Protein AF-A0A962MH30-F1 (afdb_monomer_lite)

Sequence (245 aa):
MTPVMAADALPNLTIAYFNGPCPDGWDNTAMASAAGRTLLPTPRGGGAGGFIGDALSSQETPSHTHATASGSITSPAKEFILIDGCCNDNLGHSGTHGMTGFTETGNSGFPYIQYNACLKNAAPSTGKIPSGLLTFSLVQCAGSFSAYNAASGRFIVGLNPNGQPAATFGGANLQPSEVRTHSHDMGGSLDFPEHDIAGGSGCCAHDYAASGSHGFSGSTGVDTNASKYDAAVQAPYYTAFLCEA

Foldseek 3Di:
DPFDAPQAQAAAQWKDWADDADGHQKHCPVVPVCAQFAEAAAAVVGAFFDWAFDHADVVRFQKDWFAKWKWKWFFDKFAFDPPDDDDPVPFDFGGIDIDMDTTDIDTPPDDDDDTRIIGRHDHHHDDDDDFFDKTWGRHADDDPKHFPNLRHQHHDDDADPPGDPSDDDDDDGDDHPDQAADKDKDKDKDFADDDPDPGHTDDDGMRGGDGGITMMIIMGHHDPPPSSRRGPVSRIYGYTTMIGD

Radius of gyration: 28.77 Å; chains: 1; bounding box: 65×36×82 Å

pLDDT: mean 84.86, std 12.94, range [36.97, 97.25]

Structure (mmCIF, N/CA/C/O backbone):
data_AF-A0A962MH30-F1
#
_entry.id   AF-A0A962MH30-F1
#
loop_
_atom_site.group_PDB
_atom_site.id
_atom_site.type_symbol
_atom_site.label_atom_id
_atom_site.label_alt_id
_atom_site.label_comp_id
_atom_site.label_asym_id
_atom_site.label_entity_id
_atom_site.label_seq_id
_atom_site.pdbx_PDB_ins_code
_atom_site.Cartn_x
_atom_site.Cartn_y
_atom_site.Cartn_z
_atom_site.occupancy
_atom_site.B_iso_or_equiv
_atom_site.auth_seq_id
_atom_site.auth_comp_id
_atom_site.auth_asym_id
_atom_site.auth_atom_id
_atom_site.pdbx_PDB_model_num
ATOM 1 N N . MET A 1 1 ? -26.731 22.668 23.550 1.00 40.34 1 MET A N 1
ATOM 2 C CA . MET A 1 1 ? -27.060 21.294 23.124 1.00 40.34 1 MET A CA 1
ATOM 3 C C . MET A 1 1 ? -26.147 20.369 23.892 1.00 40.34 1 MET A C 1
ATOM 5 O O . MET A 1 1 ? -24.941 20.547 23.811 1.00 40.34 1 MET A O 1
ATOM 9 N N . THR A 1 2 ? -26.703 19.490 24.715 1.00 36.97 2 THR A N 1
ATOM 10 C CA . THR A 1 2 ? -25.927 18.480 25.438 1.00 36.97 2 THR A CA 1
ATOM 11 C C . THR A 1 2 ? -25.459 17.440 24.417 1.00 36.97 2 THR A C 1
ATOM 13 O O . THR A 1 2 ? -26.310 16.954 23.668 1.00 36.97 2 THR A O 1
ATOM 16 N N . PRO A 1 3 ? -24.155 17.139 24.329 1.00 43.47 3 PRO A N 1
ATOM 17 C CA . PRO A 1 3 ? -23.658 16.101 23.436 1.00 43.47 3 PRO A CA 1
ATOM 18 C C . PRO A 1 3 ? -24.347 14.779 23.782 1.00 43.47 3 PRO A C 1
ATOM 20 O O . PRO A 1 3 ? -24.347 14.352 24.940 1.00 43.47 3 PRO A O 1
ATOM 23 N N . VAL A 1 4 ? -25.011 14.165 22.804 1.00 45.97 4 VAL A N 1
ATOM 24 C CA . VAL A 1 4 ? -25.540 12.811 22.962 1.00 45.97 4 VAL A CA 1
ATOM 25 C C . VAL A 1 4 ? -24.330 11.900 22.830 1.00 45.97 4 VAL A C 1
ATOM 27 O O . VAL A 1 4 ? -23.854 11.684 21.720 1.00 45.97 4 VAL A O 1
ATOM 30 N N . MET A 1 5 ? -23.821 11.402 23.964 1.00 53.56 5 MET A N 1
ATOM 31 C CA . MET A 1 5 ? -22.814 10.335 23.985 1.00 53.56 5 MET A CA 1
ATOM 32 C C . MET A 1 5 ? -23.198 9.263 22.968 1.00 53.56 5 MET A C 1
ATOM 34 O O . MET A 1 5 ? -24.376 8.896 22.907 1.00 53.56 5 MET A O 1
ATOM 38 N N . ALA A 1 6 ? -22.237 8.744 22.200 1.00 56.09 6 ALA A N 1
ATOM 39 C CA . ALA A 1 6 ? -22.491 7.581 21.367 1.00 56.09 6 ALA A CA 1
ATOM 40 C C . ALA A 1 6 ? -22.924 6.424 22.283 1.00 56.09 6 ALA A C 1
ATOM 42 O O . ALA A 1 6 ? -22.113 5.759 22.929 1.00 56.09 6 ALA A O 1
ATOM 43 N N . ALA A 1 7 ? -24.237 6.223 22.399 1.00 72.88 7 ALA A N 1
ATOM 44 C CA . ALA A 1 7 ? -24.855 5.125 23.123 1.00 72.88 7 ALA A CA 1
ATOM 45 C C . ALA A 1 7 ? -24.740 3.861 22.266 1.00 72.88 7 ALA A C 1
ATOM 47 O O . ALA A 1 7 ? -25.732 3.304 21.802 1.00 72.88 7 ALA A O 1
ATOM 48 N N . ASP A 1 8 ? -23.503 3.455 21.992 1.00 89.19 8 ASP A N 1
ATOM 49 C CA . ASP A 1 8 ? -23.200 2.250 21.242 1.00 89.19 8 ASP A CA 1
ATOM 50 C C . ASP A 1 8 ? -22.681 1.152 22.188 1.00 89.19 8 ASP A C 1
ATOM 52 O O . ASP A 1 8 ? -22.145 1.422 23.274 1.00 89.19 8 ASP A O 1
ATOM 56 N N . ALA A 1 9 ? -22.911 -0.102 21.809 1.00 93.25 9 ALA A N 1
ATOM 57 C CA . ALA A 1 9 ? -22.595 -1.274 22.623 1.00 93.25 9 ALA A CA 1
ATOM 58 C C . ALA A 1 9 ? -21.144 -1.757 22.454 1.00 93.25 9 ALA A C 1
ATOM 60 O O . ALA A 1 9 ? -20.769 -2.762 23.058 1.00 93.25 9 ALA A O 1
ATOM 61 N N . LEU A 1 10 ? -20.322 -1.080 21.638 1.00 94.25 10 LEU A N 1
ATOM 62 C CA . LEU A 1 10 ? -18.961 -1.535 21.362 1.00 94.25 10 LEU A CA 1
ATOM 63 C C . LEU A 1 10 ? -18.100 -1.459 22.632 1.00 94.25 10 LEU A C 1
ATOM 65 O O . LEU A 1 10 ? -18.235 -0.496 23.396 1.00 94.25 10 LEU A O 1
ATOM 69 N N . PRO A 1 11 ? -17.222 -2.445 22.884 1.00 93.56 11 PRO A N 1
ATOM 70 C CA . PRO A 1 11 ? -16.306 -2.416 24.016 1.00 93.56 11 PRO A CA 1
ATOM 71 C C . PRO A 1 11 ? -15.367 -1.206 23.984 1.00 93.56 11 PRO A C 1
ATOM 73 O O . PRO A 1 11 ? -15.053 -0.666 22.920 1.00 93.56 11 PRO A O 1
ATOM 76 N N . ASN A 1 12 ? -14.855 -0.828 25.154 1.00 92.44 12 ASN A N 1
ATOM 77 C CA . ASN A 1 12 ? -13.739 0.112 25.243 1.00 92.44 12 ASN A CA 1
ATOM 78 C C . ASN A 1 12 ? -12.541 -0.414 24.422 1.00 92.44 12 ASN A C 1
ATOM 80 O O . ASN A 1 12 ? -12.353 -1.628 24.323 1.00 92.44 12 ASN A O 1
ATOM 84 N N . LEU A 1 13 ? -11.739 0.492 23.857 1.00 93.38 13 LEU A N 1
ATOM 85 C CA . LEU A 1 13 ? -10.588 0.212 22.987 1.00 93.38 13 LEU A CA 1
ATOM 86 C C . LEU A 1 13 ? -10.928 -0.359 21.601 1.00 93.38 13 LEU A C 1
ATOM 88 O O . LEU A 1 13 ? -10.031 -0.778 20.866 1.00 93.38 13 LEU A O 1
ATOM 92 N N . THR A 1 14 ? -12.205 -0.340 21.221 1.00 95.69 14 THR A N 1
ATOM 93 C CA . THR A 1 14 ? -12.628 -0.604 19.843 1.00 95.69 14 THR A CA 1
ATOM 94 C C . THR A 1 14 ? -12.185 0.541 18.937 1.00 95.69 14 THR A C 1
ATOM 96 O O . THR A 1 14 ? -12.380 1.702 19.277 1.00 95.69 14 THR A O 1
ATOM 99 N N . ILE A 1 15 ? -11.624 0.231 17.773 1.00 96.62 15 ILE A N 1
ATOM 100 C CA . ILE A 1 15 ? -11.297 1.198 16.726 1.00 96.62 15 ILE A CA 1
ATOM 101 C C . ILE A 1 15 ? -12.291 1.046 15.577 1.00 96.62 15 ILE A C 1
ATOM 103 O O . ILE A 1 15 ? -12.458 -0.055 15.045 1.00 96.62 15 ILE A O 1
ATOM 107 N N . ALA A 1 16 ? -12.874 2.163 15.151 1.00 94.44 16 ALA A N 1
ATOM 108 C CA . ALA A 1 16 ? -13.742 2.248 13.983 1.00 94.44 16 ALA A CA 1
ATOM 109 C C . ALA A 1 16 ? -13.409 3.476 13.123 1.00 94.44 16 ALA A C 1
ATOM 111 O O . ALA A 1 16 ? -12.747 4.416 13.569 1.00 94.44 16 ALA A O 1
ATOM 112 N N . TYR A 1 17 ? -13.874 3.447 11.874 1.00 94.06 17 TYR A N 1
ATOM 113 C CA . TYR A 1 17 ? -13.721 4.535 10.914 1.00 94.06 17 TYR A CA 1
ATOM 114 C C . TYR A 1 17 ? -14.945 5.449 10.909 1.00 94.06 17 TYR A C 1
ATOM 116 O O . TYR A 1 17 ? -16.075 4.972 10.816 1.00 94.06 17 TYR A O 1
ATOM 124 N N . PHE A 1 18 ? -14.717 6.762 10.938 1.00 94.06 18 PHE A N 1
ATOM 125 C CA . PHE A 1 18 ? -15.770 7.775 10.894 1.00 94.06 18 PHE A CA 1
ATOM 126 C C . PHE A 1 18 ? -15.540 8.780 9.764 1.00 94.06 18 PHE A C 1
ATOM 128 O O . PHE A 1 18 ? -14.414 9.206 9.497 1.00 94.06 18 PHE A O 1
ATOM 135 N N . ASN A 1 19 ? -16.629 9.175 9.099 1.00 92.56 19 ASN A N 1
ATOM 136 C CA . ASN A 1 19 ? -16.625 10.256 8.116 1.00 92.56 19 ASN A CA 1
ATOM 137 C C . ASN A 1 19 ? -16.783 11.599 8.837 1.00 92.56 19 ASN A C 1
ATOM 139 O O . ASN A 1 19 ? -17.903 12.039 9.093 1.00 92.56 19 ASN A O 1
ATOM 143 N N . GLY A 1 20 ? -15.661 12.212 9.209 1.00 90.38 20 GLY A N 1
ATOM 144 C CA . GLY A 1 20 ? -15.626 13.422 10.031 1.00 90.38 20 GLY A CA 1
ATOM 145 C C . GLY A 1 20 ? -15.045 13.173 11.427 1.00 90.38 20 GLY A C 1
ATOM 146 O O . GLY A 1 20 ? -14.385 12.154 11.635 1.00 90.38 20 GLY A O 1
ATOM 147 N N . PRO A 1 21 ? -15.206 14.120 12.368 1.00 92.94 21 PRO A N 1
ATOM 148 C CA . PRO A 1 21 ? -14.641 14.022 13.715 1.00 92.94 21 PRO A CA 1
ATOM 149 C C . PRO A 1 21 ? -15.111 12.779 14.479 1.00 92.94 21 PRO A C 1
ATOM 151 O O . PRO A 1 21 ? -16.189 12.248 14.210 1.00 92.94 21 PRO A O 1
ATOM 154 N N . CYS A 1 22 ? -14.324 12.351 15.467 1.00 94.69 22 CYS A N 1
ATOM 155 C CA . CYS A 1 22 ? -14.746 11.285 16.370 1.00 94.69 22 CYS A CA 1
ATOM 156 C C . CYS A 1 22 ? -15.983 11.725 17.173 1.00 94.69 22 CYS A C 1
ATOM 158 O O . CYS A 1 22 ? -15.989 12.847 17.688 1.00 94.69 22 CYS A O 1
ATOM 160 N N . PRO A 1 23 ? -17.028 10.884 17.265 1.00 93.88 23 PRO A N 1
ATOM 161 C CA . PRO A 1 23 ? -18.217 11.203 18.048 1.00 93.88 23 PRO A CA 1
ATOM 162 C C . PRO A 1 23 ? -17.931 11.155 19.555 1.00 93.88 23 PRO A C 1
ATOM 164 O O . PRO A 1 23 ? -16.913 10.629 19.999 1.00 93.88 23 PRO A O 1
ATOM 167 N N . ASP A 1 24 ? -18.860 11.660 20.364 1.00 91.94 24 ASP A N 1
ATOM 168 C CA . ASP A 1 24 ? -18.726 11.642 21.821 1.00 91.94 24 ASP A CA 1
ATOM 169 C C . ASP A 1 24 ? -18.549 10.216 22.367 1.00 91.94 24 ASP A C 1
ATOM 171 O O . ASP A 1 24 ? -19.310 9.306 22.035 1.00 91.94 24 ASP A O 1
ATOM 175 N N . GLY A 1 25 ? -17.554 10.028 23.236 1.00 93.00 25 GLY A N 1
ATOM 176 C CA . GLY A 1 25 ? -17.140 8.711 23.740 1.00 93.00 25 GLY A CA 1
ATOM 177 C C . GLY A 1 25 ? -16.107 7.990 22.864 1.00 93.00 25 GLY A C 1
ATOM 178 O O . GLY A 1 25 ? -15.736 6.847 23.154 1.00 93.00 25 GLY A O 1
ATOM 179 N N . TRP A 1 26 ? -15.636 8.669 21.817 1.00 95.44 26 TRP A N 1
ATOM 180 C CA . TRP A 1 26 ? -14.558 8.248 20.935 1.00 95.44 26 TRP A CA 1
ATOM 181 C C . TRP A 1 26 ? -13.526 9.373 20.803 1.00 95.44 26 TRP A C 1
ATOM 183 O O . TRP A 1 26 ? -13.870 10.553 20.808 1.00 95.44 26 TRP A O 1
ATOM 193 N N . ASP A 1 27 ? -12.252 9.024 20.646 1.00 94.88 27 ASP A N 1
ATOM 194 C CA . ASP A 1 27 ? -11.188 9.986 20.351 1.00 94.88 27 ASP A CA 1
ATOM 195 C C . ASP A 1 27 ? -10.168 9.413 19.362 1.00 94.88 27 ASP A C 1
ATOM 197 O O . ASP A 1 27 ? -10.121 8.212 19.118 1.00 94.88 27 ASP A O 1
ATOM 201 N N . ASN A 1 28 ? -9.351 10.272 18.761 1.00 93.88 28 ASN A N 1
ATOM 202 C CA . ASN A 1 28 ? -8.252 9.870 17.881 1.00 93.88 28 ASN A CA 1
ATOM 203 C C . ASN A 1 28 ? -6.872 10.178 18.479 1.00 93.88 28 ASN A C 1
ATOM 205 O O . ASN A 1 28 ? -5.861 9.988 17.804 1.00 93.88 28 ASN A O 1
ATOM 209 N N . THR A 1 29 ? -6.799 10.623 19.736 1.00 93.38 29 THR A N 1
ATOM 210 C CA . THR A 1 29 ? -5.532 11.025 20.366 1.00 93.38 29 THR A CA 1
ATOM 211 C C . THR A 1 29 ? -4.624 9.814 20.531 1.00 93.38 29 THR A C 1
ATOM 213 O O . THR A 1 29 ? -3.456 9.846 20.148 1.00 93.38 29 THR A O 1
ATOM 216 N N . ALA A 1 30 ? -5.184 8.702 21.016 1.00 89.56 30 ALA A N 1
ATOM 217 C CA . ALA A 1 30 ? -4.468 7.430 21.121 1.00 89.56 30 ALA A CA 1
ATOM 218 C C . ALA A 1 30 ? -4.139 6.804 19.749 1.00 89.56 30 ALA A C 1
ATOM 220 O O . ALA A 1 30 ? -3.311 5.900 19.665 1.00 89.56 30 ALA A O 1
ATOM 221 N N . MET A 1 31 ? -4.759 7.307 18.675 1.00 92.38 31 MET A N 1
ATOM 222 C CA . MET A 1 31 ? -4.586 6.855 17.292 1.00 92.38 31 MET A CA 1
ATOM 223 C C . MET A 1 31 ? -3.757 7.832 16.446 1.00 92.38 31 MET A C 1
ATOM 225 O O . MET A 1 31 ? -3.712 7.693 15.225 1.00 92.38 31 MET A O 1
ATOM 229 N N . ALA A 1 32 ? -3.070 8.804 17.057 1.00 92.94 32 ALA A N 1
ATOM 230 C CA . ALA A 1 32 ? -2.320 9.826 16.322 1.00 92.94 32 ALA A CA 1
ATOM 231 C C . ALA A 1 32 ? -1.263 9.236 15.365 1.00 92.94 32 ALA A C 1
ATOM 233 O O . ALA A 1 32 ? -1.060 9.754 14.271 1.00 92.94 32 ALA A O 1
ATOM 234 N N . SER A 1 33 ? -0.628 8.117 15.727 1.00 91.75 33 SER A N 1
ATOM 235 C CA . SER A 1 33 ? 0.336 7.411 14.866 1.00 91.75 33 SER A CA 1
ATOM 236 C C . SER A 1 33 ? -0.309 6.652 13.697 1.00 91.75 33 SER A C 1
ATOM 238 O O . SER A 1 33 ? 0.374 6.345 12.718 1.00 91.75 33 SER A O 1
ATOM 240 N N . ALA A 1 34 ? -1.615 6.387 13.756 1.00 93.50 34 ALA A N 1
ATOM 241 C CA . ALA A 1 34 ? -2.381 5.800 12.660 1.00 93.50 34 ALA A CA 1
ATOM 242 C C . ALA A 1 34 ? -2.911 6.849 11.666 1.00 93.50 34 ALA A C 1
ATOM 244 O O . ALA A 1 34 ? -3.335 6.484 10.571 1.00 93.50 34 ALA A O 1
ATOM 245 N N . ALA A 1 35 ? -2.890 8.143 12.010 1.00 93.31 35 ALA A N 1
ATOM 246 C CA . ALA A 1 35 ? -3.303 9.204 11.095 1.00 93.31 35 ALA A CA 1
ATOM 247 C C . ALA A 1 35 ? -2.444 9.177 9.819 1.00 93.31 35 ALA A C 1
ATOM 249 O O . ALA A 1 35 ? -1.225 9.037 9.899 1.00 93.31 35 ALA A O 1
ATOM 250 N N . GLY A 1 36 ? -3.086 9.272 8.650 1.00 91.38 36 GLY A N 1
ATOM 251 C CA . GLY A 1 36 ? -2.405 9.164 7.355 1.00 91.38 36 GLY A CA 1
ATOM 252 C C . GLY A 1 36 ? -1.969 7.743 6.982 1.00 91.38 36 GLY A C 1
ATOM 253 O O . GLY A 1 36 ? -1.180 7.582 6.054 1.00 91.38 36 GLY A O 1
ATOM 254 N N . ARG A 1 37 ? -2.442 6.716 7.704 1.00 91.06 37 ARG A N 1
ATOM 255 C CA . ARG A 1 37 ? -2.107 5.304 7.478 1.00 91.06 37 ARG A CA 1
ATOM 256 C C . ARG A 1 37 ? -3.354 4.428 7.412 1.00 91.06 37 ARG A C 1
ATOM 258 O O . ARG A 1 37 ? -4.367 4.697 8.051 1.00 91.06 37 ARG A O 1
ATOM 265 N N . THR A 1 38 ? -3.264 3.339 6.660 1.00 90.50 38 THR A N 1
ATOM 266 C CA . THR A 1 38 ? -4.314 2.314 6.594 1.00 90.50 38 THR A CA 1
ATOM 267 C C . THR A 1 38 ? -4.206 1.385 7.804 1.00 90.50 38 THR A C 1
ATOM 269 O O . THR A 1 38 ? -3.099 0.996 8.175 1.00 90.50 38 THR A O 1
ATOM 272 N N . LEU A 1 39 ? -5.323 0.988 8.425 1.00 94.06 39 LEU A N 1
ATOM 273 C CA . LEU A 1 39 ? -5.252 -0.033 9.476 1.00 94.06 39 LEU A CA 1
ATOM 274 C C . LEU A 1 39 ? -5.053 -1.399 8.825 1.00 94.06 39 LEU A C 1
ATOM 276 O O . LEU A 1 39 ? -5.801 -1.798 7.932 1.00 94.06 39 LEU A O 1
ATOM 280 N N . LEU A 1 40 ? -4.039 -2.114 9.293 1.00 94.31 40 LEU A N 1
ATOM 281 C CA . LEU A 1 40 ? -3.706 -3.457 8.854 1.00 94.31 40 LEU A CA 1
ATOM 282 C C . LEU A 1 40 ? -3.961 -4.430 10.012 1.00 94.31 40 LEU A C 1
ATOM 284 O O . LEU A 1 40 ? -3.408 -4.233 11.097 1.00 94.31 40 LEU A O 1
ATOM 288 N N . PRO A 1 41 ? -4.744 -5.502 9.808 1.00 96.06 41 PRO A N 1
ATOM 289 C CA . PRO A 1 41 ? -4.828 -6.596 10.762 1.00 96.06 41 PRO A CA 1
ATOM 290 C C . PRO A 1 41 ? -3.431 -7.115 11.085 1.00 96.06 41 PRO A C 1
ATOM 292 O O . PRO A 1 41 ? -2.684 -7.497 10.178 1.00 96.06 41 PRO A O 1
ATOM 295 N N . THR A 1 42 ? -3.083 -7.130 12.368 1.00 95.38 42 THR A N 1
ATOM 296 C CA . THR A 1 42 ? -1.752 -7.517 12.838 1.00 95.38 42 THR A CA 1
ATOM 297 C C . THR A 1 42 ? -1.277 -8.821 12.169 1.00 95.38 42 THR A C 1
ATOM 299 O O . THR A 1 42 ? -1.986 -9.837 12.227 1.00 95.38 42 THR A O 1
ATOM 302 N N . PRO A 1 43 ? -0.101 -8.821 11.506 1.00 92.56 43 PRO A N 1
ATOM 303 C CA . PRO A 1 43 ? 0.531 -10.038 11.004 1.00 92.56 43 PRO A CA 1
ATOM 304 C C . PRO A 1 43 ? 0.688 -11.094 12.100 1.00 92.56 43 PRO A C 1
ATOM 306 O O . PRO A 1 43 ? 0.875 -10.760 13.270 1.00 92.56 43 PRO A O 1
ATOM 309 N N . ARG A 1 44 ? 0.663 -12.382 11.742 1.00 87.81 44 ARG A N 1
ATOM 310 C CA . ARG A 1 44 ? 0.899 -13.448 12.730 1.00 87.81 44 ARG A CA 1
ATOM 311 C C . ARG A 1 44 ? 2.276 -13.269 13.376 1.00 87.81 44 ARG A C 1
ATOM 313 O O . ARG A 1 44 ? 3.264 -13.093 12.673 1.00 87.81 44 ARG A O 1
ATOM 320 N N . GLY A 1 45 ? 2.321 -13.309 14.707 1.00 85.12 45 GLY A N 1
ATOM 321 C CA . GLY A 1 45 ? 3.542 -13.054 15.481 1.00 85.12 45 GLY A CA 1
ATOM 322 C C . GLY A 1 45 ? 3.912 -11.572 15.636 1.00 85.12 45 GLY A C 1
ATOM 323 O O . GLY A 1 45 ? 4.902 -11.273 16.294 1.00 85.12 45 GLY A O 1
ATOM 324 N N . GLY A 1 46 ? 3.133 -10.649 15.060 1.00 87.12 46 GLY A N 1
ATOM 325 C CA . GLY A 1 46 ? 3.260 -9.209 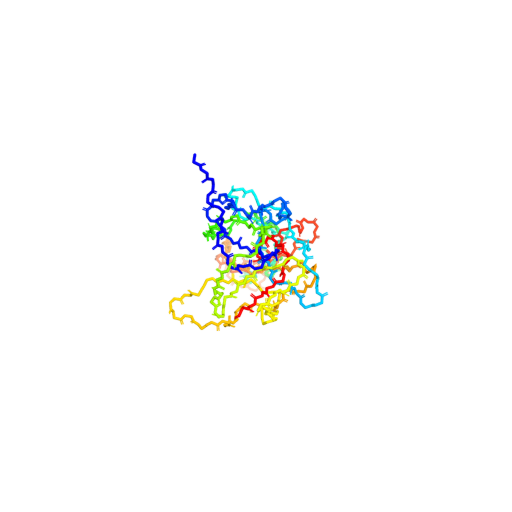15.282 1.00 87.12 46 GLY A CA 1
ATOM 326 C C . GLY A 1 46 ? 2.439 -8.718 16.478 1.00 87.12 46 GLY A C 1
ATOM 327 O O . GLY A 1 46 ? 1.558 -9.419 16.978 1.00 87.12 46 GLY A O 1
ATOM 328 N N . GLY A 1 47 ? 2.712 -7.488 16.913 1.00 90.12 47 GLY A N 1
ATOM 329 C CA . GLY A 1 47 ? 1.892 -6.749 17.877 1.00 90.12 47 GLY A CA 1
ATOM 330 C C . GLY A 1 47 ? 1.067 -5.655 17.197 1.00 90.12 47 GLY A C 1
ATOM 331 O O . GLY A 1 47 ? 1.371 -5.261 16.074 1.00 90.12 47 GLY A O 1
ATOM 332 N N . ALA A 1 48 ? 0.033 -5.164 17.879 1.00 92.25 48 ALA A N 1
ATOM 333 C CA . ALA A 1 48 ? -0.636 -3.924 17.493 1.00 92.25 48 ALA A CA 1
ATOM 334 C C . ALA A 1 48 ? 0.242 -2.707 17.834 1.00 92.25 48 ALA A C 1
ATOM 336 O O . ALA A 1 48 ? 1.107 -2.771 18.708 1.00 92.25 48 ALA A O 1
ATOM 337 N N . GLY A 1 49 ? 0.020 -1.591 17.145 1.00 91.56 49 GLY A N 1
ATOM 338 C CA . GLY A 1 49 ? 0.747 -0.342 17.370 1.00 91.56 49 GLY A CA 1
ATOM 339 C C . GLY A 1 49 ? 1.992 -0.139 16.510 1.00 91.56 49 GLY A C 1
ATOM 340 O O . GLY A 1 49 ? 2.507 0.976 16.441 1.00 91.56 49 GLY A O 1
ATOM 341 N N . GLY A 1 50 ? 2.463 -1.181 15.823 1.00 89.50 50 GLY A N 1
ATOM 342 C CA . GLY A 1 50 ? 3.545 -1.066 14.846 1.00 89.50 50 GLY A CA 1
ATOM 343 C C . GLY A 1 50 ? 3.061 -0.413 13.553 1.00 89.50 50 GLY A C 1
ATOM 344 O O . GLY A 1 50 ? 1.922 -0.635 13.139 1.00 89.50 50 GLY A O 1
ATOM 345 N N . PHE A 1 51 ? 3.920 0.354 12.890 1.00 89.75 51 PHE A N 1
ATOM 346 C CA . PHE A 1 51 ? 3.614 0.972 11.603 1.00 89.75 51 PHE A CA 1
ATOM 347 C C . PHE A 1 51 ? 4.808 0.908 10.653 1.00 89.75 51 PHE A C 1
ATOM 349 O O . PHE A 1 51 ? 5.953 0.807 11.090 1.00 89.75 51 PHE A O 1
ATOM 356 N N . ILE A 1 52 ? 4.525 0.985 9.356 1.00 85.62 52 ILE A N 1
ATOM 357 C CA . ILE A 1 52 ? 5.517 1.103 8.283 1.00 85.62 52 ILE A CA 1
ATOM 358 C C . ILE A 1 52 ? 5.075 2.219 7.339 1.00 85.62 52 ILE A C 1
ATOM 360 O O . ILE A 1 52 ? 3.879 2.414 7.114 1.00 85.62 52 ILE A O 1
ATOM 364 N N . GLY A 1 53 ? 6.056 2.938 6.797 1.00 81.62 53 GLY A N 1
ATOM 365 C CA . GLY A 1 53 ? 5.849 4.056 5.885 1.00 81.62 53 GLY A CA 1
ATOM 366 C C . GLY A 1 53 ? 5.579 5.385 6.595 1.00 81.62 53 GLY A C 1
ATOM 367 O O . GLY A 1 53 ? 5.098 5.452 7.738 1.00 81.62 53 GLY A O 1
ATOM 368 N N . ASP A 1 54 ? 5.913 6.462 5.894 1.00 84.50 54 ASP A N 1
ATOM 369 C CA . ASP A 1 54 ? 5.605 7.822 6.323 1.00 84.50 54 ASP A CA 1
ATOM 370 C C . ASP A 1 54 ? 4.098 8.083 6.154 1.00 84.50 54 ASP A C 1
ATOM 372 O O . ASP A 1 54 ? 3.435 7.466 5.326 1.00 84.50 54 ASP A O 1
ATOM 376 N N . ALA A 1 55 ? 3.530 8.938 7.002 1.00 88.81 55 ALA A N 1
ATOM 377 C CA . ALA A 1 55 ? 2.092 9.187 7.001 1.00 88.81 55 ALA A CA 1
ATOM 378 C C . ALA A 1 55 ? 1.706 10.068 5.815 1.00 88.81 55 ALA A C 1
ATOM 380 O O . ALA A 1 55 ? 2.371 11.072 5.570 1.00 88.81 55 ALA A O 1
ATOM 381 N N . LEU A 1 56 ? 0.600 9.736 5.153 1.00 88.00 56 LEU A N 1
ATOM 382 C CA . LEU A 1 56 ? 0.028 10.591 4.122 1.00 88.00 56 LEU A CA 1
ATOM 383 C C . LEU A 1 56 ? -0.660 11.798 4.755 1.00 88.00 56 LEU A C 1
ATOM 385 O O . LEU A 1 56 ? -1.394 11.682 5.743 1.00 88.00 56 LEU A O 1
ATOM 389 N N . SER A 1 57 ? -0.485 12.951 4.130 1.00 90.75 57 SER A N 1
ATOM 390 C CA . SER A 1 57 ? -1.269 14.143 4.418 1.00 90.75 57 SER A CA 1
ATOM 391 C C . SER A 1 57 ? -2.717 13.966 3.939 1.00 90.75 57 SER A C 1
ATOM 393 O O . SER A 1 57 ? -3.069 13.041 3.197 1.00 90.75 57 SER A O 1
ATOM 395 N N . SER A 1 58 ? -3.599 14.872 4.364 1.00 90.06 58 SER A N 1
ATOM 396 C CA . SER A 1 58 ? -4.977 14.904 3.863 1.00 90.06 58 SER A CA 1
ATOM 397 C C . SER A 1 58 ? -4.979 15.035 2.337 1.00 90.06 58 SER A C 1
ATOM 399 O O . SER A 1 58 ? -4.341 15.938 1.799 1.00 90.06 58 SER A O 1
ATOM 401 N N . GLN A 1 59 ? -5.681 14.125 1.661 1.00 86.50 59 GLN A N 1
ATOM 402 C CA . GLN A 1 59 ? -5.807 14.035 0.202 1.00 86.50 59 GLN A CA 1
ATOM 403 C C . GLN A 1 59 ? -4.475 13.924 -0.567 1.00 86.50 59 GLN A C 1
ATOM 405 O O . GLN A 1 59 ? -4.434 14.129 -1.781 1.00 86.50 59 GLN A O 1
ATOM 410 N N . GLU A 1 60 ? -3.379 13.568 0.108 1.00 86.69 60 GLU A N 1
ATOM 411 C CA . GLU A 1 60 ? -2.095 13.333 -0.546 1.00 86.69 60 GLU A CA 1
ATOM 412 C C . GLU A 1 60 ? -2.169 12.109 -1.455 1.00 86.69 60 GLU A C 1
ATOM 414 O O . GLU A 1 60 ? -2.499 11.009 -1.014 1.00 86.69 60 GLU A O 1
ATOM 419 N N . THR A 1 61 ? -1.873 12.277 -2.741 1.00 82.12 61 THR A N 1
ATOM 420 C CA . THR A 1 61 ? -1.838 11.136 -3.658 1.00 82.12 61 THR A CA 1
ATOM 421 C C . THR A 1 61 ? -0.550 10.346 -3.427 1.00 82.12 61 THR A C 1
ATOM 423 O O . THR A 1 61 ? 0.529 10.920 -3.593 1.00 82.12 61 THR A O 1
ATOM 426 N N . PRO A 1 62 ? -0.630 9.045 -3.091 1.00 80.25 62 PRO A N 1
ATOM 427 C CA . PRO A 1 62 ? 0.554 8.216 -2.918 1.00 80.25 62 PRO A CA 1
ATOM 428 C C . PRO A 1 62 ? 1.414 8.184 -4.194 1.00 80.25 62 PRO A C 1
ATOM 430 O O . PRO A 1 62 ? 0.895 8.045 -5.310 1.00 80.25 62 PRO A O 1
ATOM 433 N N . SER A 1 63 ? 2.731 8.337 -4.029 1.00 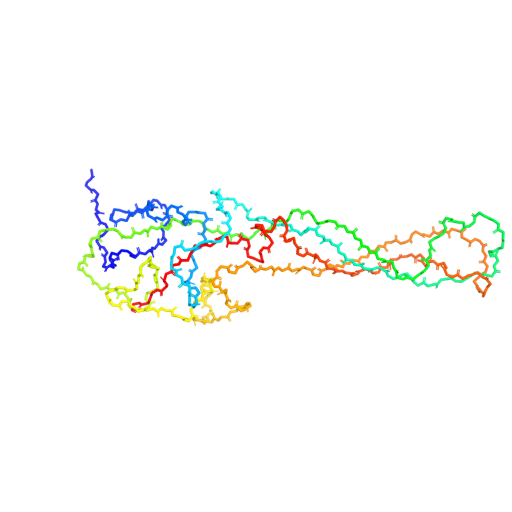79.62 63 SER A N 1
ATOM 434 C CA . SER A 1 63 ? 3.711 8.320 -5.122 1.00 79.62 63 SER A CA 1
ATOM 435 C C . SER A 1 63 ? 4.926 7.437 -4.800 1.00 79.62 63 SER A C 1
ATOM 437 O O . SER A 1 63 ? 5.213 7.169 -3.634 1.00 79.62 63 SER A O 1
ATOM 439 N N . HIS A 1 64 ? 5.563 6.871 -5.832 1.00 79.31 64 HIS A N 1
ATOM 440 C CA . HIS A 1 64 ? 6.732 5.988 -5.719 1.00 79.31 64 HIS A CA 1
ATOM 441 C C . HIS A 1 64 ? 7.618 6.158 -6.942 1.00 79.31 64 HIS A C 1
ATOM 443 O O . HIS A 1 64 ? 7.195 6.672 -7.975 1.00 79.31 64 HIS A O 1
ATOM 449 N N . THR A 1 65 ? 8.855 5.706 -6.805 1.00 81.12 65 THR A N 1
ATOM 450 C CA . THR A 1 65 ? 9.850 5.679 -7.868 1.00 81.12 65 THR A CA 1
ATOM 451 C C . THR A 1 65 ? 10.730 4.447 -7.688 1.00 81.12 65 THR A C 1
ATOM 453 O O . THR A 1 65 ? 10.821 3.905 -6.584 1.00 81.12 65 THR A O 1
ATOM 456 N N . HIS A 1 66 ? 11.380 4.026 -8.764 1.00 83.75 66 HIS A N 1
ATOM 457 C CA . HIS A 1 66 ? 12.429 3.021 -8.766 1.00 83.75 66 HIS A CA 1
ATOM 458 C C . HIS A 1 66 ? 13.799 3.682 -8.937 1.00 83.75 66 HIS A C 1
ATOM 460 O O . HIS A 1 66 ? 13.973 4.633 -9.702 1.00 83.75 66 HIS A O 1
ATOM 466 N N . ALA A 1 67 ? 14.810 3.149 -8.250 1.00 81.56 67 ALA A N 1
ATOM 467 C CA . ALA A 1 67 ? 16.164 3.695 -8.333 1.00 81.56 67 ALA A CA 1
ATOM 468 C C . ALA A 1 67 ? 16.776 3.509 -9.717 1.00 81.56 67 ALA A C 1
ATOM 470 O O . ALA A 1 67 ? 17.625 4.294 -10.127 1.00 81.56 67 ALA A O 1
ATOM 471 N N . THR A 1 68 ? 16.417 2.430 -10.405 1.00 87.06 68 THR A N 1
ATOM 472 C CA . THR A 1 68 ? 17.053 2.051 -11.660 1.00 87.06 68 THR A CA 1
ATOM 473 C C . THR A 1 68 ? 16.038 1.482 -12.634 1.00 87.06 68 THR A C 1
ATOM 475 O O . THR A 1 68 ? 15.023 0.902 -12.258 1.00 87.06 68 THR A O 1
ATOM 478 N N . ALA A 1 69 ? 16.339 1.641 -13.913 1.00 90.69 69 ALA A N 1
ATOM 479 C CA . ALA A 1 69 ? 15.697 0.950 -15.012 1.00 90.69 69 ALA A CA 1
ATOM 480 C C . ALA A 1 69 ? 16.803 0.318 -15.854 1.00 90.69 69 ALA A C 1
ATOM 482 O O . ALA A 1 69 ? 17.755 1.003 -16.229 1.00 90.69 69 ALA A O 1
ATOM 483 N N . SER A 1 70 ? 16.713 -0.978 -16.131 1.00 93.88 70 SER A N 1
ATOM 484 C CA . SER A 1 70 ? 17.727 -1.693 -16.908 1.00 93.88 70 SER A CA 1
ATOM 485 C C . SER A 1 70 ? 17.088 -2.618 -17.922 1.00 93.88 70 SER A C 1
ATOM 487 O O . SER A 1 70 ? 16.105 -3.286 -17.614 1.00 93.88 70 SER A O 1
ATOM 489 N N . GLY A 1 71 ? 17.649 -2.686 -19.120 1.00 95.12 71 GLY A N 1
ATOM 490 C CA . GLY A 1 71 ? 17.122 -3.526 -20.183 1.00 95.12 71 GLY A CA 1
ATOM 491 C C . GLY A 1 71 ? 18.130 -3.759 -21.288 1.00 95.12 71 GLY A C 1
ATOM 492 O O . GLY A 1 71 ? 19.316 -3.457 -21.154 1.00 95.12 71 GLY A O 1
ATOM 493 N N . SER A 1 72 ? 17.640 -4.293 -22.394 1.00 95.75 72 SER A N 1
ATOM 494 C CA . SER A 1 72 ? 18.447 -4.516 -23.582 1.00 95.75 72 SER A CA 1
ATOM 495 C C . SER A 1 72 ? 17.632 -4.342 -24.849 1.00 95.75 72 SER A C 1
ATOM 497 O O . SER A 1 72 ? 16.450 -4.693 -24.893 1.00 95.75 72 SER A O 1
ATOM 499 N N . ILE A 1 73 ? 18.307 -3.881 -25.893 1.00 95.50 73 ILE A N 1
ATOM 500 C CA . ILE A 1 73 ? 17.804 -3.846 -27.261 1.00 95.50 73 ILE A CA 1
ATOM 501 C C . ILE A 1 73 ? 18.728 -4.675 -28.142 1.00 95.50 73 ILE A C 1
ATOM 503 O O . ILE A 1 73 ? 19.944 -4.623 -27.981 1.00 95.50 73 ILE A O 1
ATOM 507 N N . THR A 1 74 ? 18.165 -5.464 -29.055 1.00 94.38 74 THR A N 1
ATOM 508 C CA . THR A 1 74 ? 18.962 -6.239 -30.013 1.00 94.38 74 THR A CA 1
ATOM 509 C C . THR A 1 74 ? 18.692 -5.734 -31.417 1.00 94.38 74 THR A C 1
ATOM 511 O O . THR A 1 74 ? 17.558 -5.811 -31.883 1.00 94.38 74 THR A O 1
ATOM 514 N N . SER A 1 75 ? 19.731 -5.234 -32.083 1.00 92.69 75 SER A N 1
ATOM 515 C CA . SER A 1 75 ? 19.670 -4.844 -33.490 1.00 92.69 75 SER A CA 1
ATOM 516 C C . SER A 1 75 ? 20.225 -5.969 -34.377 1.00 92.69 75 SER A C 1
ATOM 518 O O . SER A 1 75 ? 21.325 -6.468 -34.123 1.00 92.69 75 SER A O 1
ATOM 520 N N . PRO A 1 76 ? 19.496 -6.401 -35.421 1.00 91.19 76 PRO A N 1
ATOM 521 C CA . PRO A 1 76 ? 20.000 -7.368 -36.390 1.00 91.19 76 PRO A CA 1
ATOM 522 C C . PRO A 1 76 ? 21.230 -6.848 -37.141 1.00 91.19 76 PRO A C 1
ATOM 524 O O . PRO A 1 76 ? 21.357 -5.645 -37.378 1.00 91.19 76 PRO A O 1
ATOM 527 N N . ALA A 1 77 ? 22.097 -7.771 -37.557 1.00 88.56 77 ALA A N 1
ATOM 528 C CA . ALA A 1 77 ? 23.232 -7.471 -38.423 1.00 88.56 77 ALA A CA 1
ATOM 529 C C . ALA A 1 77 ? 22.792 -7.225 -39.871 1.00 88.56 77 ALA A C 1
ATOM 531 O O . ALA A 1 77 ? 21.911 -7.911 -40.398 1.00 88.56 77 ALA A O 1
ATOM 532 N N . LYS A 1 78 ? 23.440 -6.259 -40.520 1.00 85.56 78 LYS A N 1
ATOM 533 C CA . LYS A 1 78 ? 23.327 -5.956 -41.947 1.00 85.56 78 LYS A CA 1
ATOM 534 C C . LYS A 1 78 ? 24.723 -5.942 -42.569 1.00 85.56 78 LYS A C 1
ATOM 536 O O . LYS A 1 78 ? 25.651 -5.388 -41.987 1.00 85.56 78 LYS A O 1
ATOM 541 N N . GLU A 1 79 ? 24.856 -6.544 -43.748 1.00 82.75 79 GLU A N 1
ATOM 542 C CA . GLU A 1 79 ? 26.142 -6.713 -44.437 1.00 82.75 79 GLU A CA 1
ATOM 543 C C . GLU A 1 79 ? 26.178 -5.972 -45.784 1.00 82.75 79 GLU A C 1
ATOM 545 O O . GLU A 1 79 ? 25.171 -5.904 -46.503 1.00 82.75 79 GLU A O 1
ATOM 550 N N . PHE A 1 80 ? 27.351 -5.457 -46.161 1.00 77.62 80 PHE A N 1
ATOM 551 C CA . PHE A 1 80 ? 27.568 -4.690 -47.393 1.00 77.62 80 PHE A CA 1
ATOM 552 C C . PHE A 1 80 ? 28.821 -5.159 -48.168 1.00 77.62 80 PHE A C 1
ATOM 554 O O . PHE A 1 80 ? 29.847 -5.496 -47.583 1.00 77.62 80 PHE A O 1
ATOM 561 N N . ILE A 1 81 ? 28.762 -5.152 -49.509 1.00 69.06 81 ILE A N 1
ATOM 562 C CA . ILE A 1 81 ? 29.850 -5.607 -50.411 1.00 69.06 81 ILE A CA 1
ATOM 563 C C . ILE A 1 81 ? 30.921 -4.531 -50.626 1.00 69.06 81 ILE A C 1
ATOM 565 O O . ILE A 1 81 ? 32.069 -4.867 -50.896 1.00 69.06 81 ILE A O 1
ATOM 569 N N . LEU A 1 82 ? 30.552 -3.247 -50.565 1.00 67.19 82 LEU A N 1
ATOM 570 C CA . LEU A 1 82 ? 31.364 -2.140 -51.102 1.00 67.19 82 LEU A CA 1
ATOM 571 C C . LEU A 1 82 ? 31.726 -1.060 -50.076 1.00 67.19 82 LEU A C 1
ATOM 573 O O . LEU A 1 82 ? 32.157 0.023 -50.466 1.00 67.19 82 LEU A O 1
ATOM 577 N N . ILE A 1 83 ? 31.559 -1.328 -48.781 1.00 64.12 83 ILE A N 1
ATOM 578 C CA . ILE A 1 83 ? 32.101 -0.430 -47.759 1.00 64.12 83 ILE A CA 1
ATOM 579 C C . ILE A 1 83 ? 33.589 -0.760 -47.610 1.00 64.12 83 ILE A C 1
ATOM 581 O O . ILE A 1 83 ? 33.971 -1.599 -46.802 1.00 64.12 83 ILE A O 1
ATOM 585 N N . ASP A 1 84 ? 34.413 -0.123 -48.437 1.00 56.47 84 ASP A N 1
ATOM 586 C CA . ASP A 1 84 ? 35.870 -0.115 -48.314 1.00 56.47 84 ASP A CA 1
ATOM 587 C C . ASP A 1 84 ? 36.340 1.343 -48.174 1.00 56.47 84 ASP A C 1
ATOM 589 O O . ASP A 1 84 ? 35.833 2.234 -48.861 1.00 56.47 84 ASP A O 1
ATOM 593 N N . GLY A 1 85 ? 37.270 1.600 -47.251 1.00 60.12 85 GLY A N 1
ATOM 594 C CA . GLY A 1 85 ? 37.789 2.939 -46.949 1.00 60.12 85 GLY A CA 1
ATOM 595 C C . GLY A 1 85 ? 37.615 3.416 -45.500 1.00 60.12 85 GLY A C 1
ATOM 596 O O . GLY A 1 85 ? 37.009 2.764 -44.650 1.00 60.12 85 GLY A O 1
ATOM 597 N N . CYS A 1 86 ? 38.202 4.580 -45.207 1.00 57.81 86 CYS A N 1
ATOM 598 C CA . CYS A 1 86 ? 38.083 5.259 -43.916 1.00 57.81 86 CYS A CA 1
ATOM 599 C C . CYS A 1 86 ? 36.747 6.021 -43.784 1.00 57.81 86 CYS A C 1
ATOM 601 O O . CYS A 1 86 ? 36.026 6.196 -44.763 1.00 57.81 86 CYS A O 1
ATOM 603 N N . CYS A 1 87 ? 36.447 6.503 -42.569 1.00 65.06 87 CYS A N 1
ATOM 604 C CA . CYS A 1 87 ? 35.324 7.408 -42.253 1.00 65.06 87 CYS A CA 1
ATOM 605 C C . CYS A 1 87 ? 33.916 6.777 -42.146 1.00 65.06 87 CYS A C 1
ATOM 607 O O . CYS A 1 87 ? 32.922 7.494 -42.229 1.00 65.06 87 CYS A O 1
ATOM 609 N N . ASN A 1 88 ? 33.823 5.463 -41.897 1.00 67.44 88 ASN A N 1
ATOM 610 C CA . ASN A 1 88 ? 32.575 4.757 -41.541 1.00 67.44 88 ASN A CA 1
ATOM 611 C C . ASN A 1 88 ? 32.468 4.453 -40.031 1.00 67.44 88 ASN A C 1
ATOM 613 O O . ASN A 1 88 ? 31.764 3.541 -39.608 1.00 67.44 88 ASN A O 1
ATOM 617 N N . ASP A 1 89 ? 33.200 5.203 -39.216 1.00 68.75 89 ASP A N 1
ATOM 618 C CA . ASP A 1 89 ? 33.345 5.055 -37.764 1.00 68.75 89 ASP A CA 1
ATOM 619 C C . ASP A 1 89 ? 32.118 5.512 -36.958 1.00 68.75 89 ASP A C 1
ATOM 621 O O . ASP A 1 89 ? 32.046 5.267 -35.757 1.00 68.75 89 ASP A O 1
ATOM 625 N N . ASN A 1 90 ? 31.135 6.129 -37.617 1.00 71.62 90 ASN A N 1
ATOM 626 C CA . ASN A 1 90 ? 29.923 6.657 -36.983 1.00 71.62 90 ASN A CA 1
ATOM 627 C C . ASN A 1 90 ? 28.678 5.773 -37.192 1.00 71.62 90 ASN A C 1
ATOM 629 O O . ASN A 1 90 ? 27.569 6.196 -36.870 1.00 71.62 90 ASN A O 1
ATOM 633 N N . LEU A 1 91 ? 28.836 4.570 -37.757 1.00 81.88 91 LEU A N 1
ATOM 634 C CA . LEU A 1 91 ? 27.734 3.628 -37.962 1.00 81.88 91 LEU A CA 1
ATOM 635 C C . LEU A 1 91 ? 27.480 2.792 -36.701 1.00 81.88 91 LEU A C 1
ATOM 637 O O . LEU A 1 91 ? 28.408 2.396 -35.996 1.00 81.88 91 LEU A O 1
ATOM 641 N N . GLY A 1 92 ? 26.208 2.501 -36.427 1.00 85.56 92 GLY A N 1
ATOM 642 C CA . GLY A 1 92 ? 25.819 1.655 -35.300 1.00 85.56 92 GLY A CA 1
ATOM 643 C C . GLY A 1 92 ? 26.268 0.203 -35.486 1.00 85.56 92 GLY A C 1
ATOM 644 O O . GLY A 1 92 ? 26.171 -0.345 -36.584 1.00 85.56 92 GLY A O 1
ATOM 645 N N . HIS A 1 93 ? 26.710 -0.432 -34.401 1.00 89.00 93 HIS A N 1
ATOM 646 C CA . HIS A 1 93 ? 27.070 -1.850 -34.378 1.00 89.00 93 HIS A CA 1
ATOM 647 C C . HIS A 1 93 ? 25.835 -2.722 -34.115 1.00 89.00 93 HIS A C 1
ATOM 649 O O . HIS A 1 93 ? 25.011 -2.397 -33.254 1.00 89.00 93 HIS A O 1
ATOM 655 N N . SER A 1 94 ? 25.683 -3.824 -34.843 1.00 91.12 94 SER A N 1
ATOM 656 C CA . SER A 1 94 ? 24.627 -4.802 -34.573 1.00 91.12 94 SER A CA 1
ATOM 657 C C . SER A 1 94 ? 24.876 -5.575 -33.283 1.00 91.12 94 SER A C 1
ATOM 659 O O . SER A 1 94 ? 26.001 -5.648 -32.804 1.00 91.12 94 SER A O 1
ATOM 661 N N . GLY A 1 95 ? 23.835 -6.199 -32.743 1.00 92.75 95 GLY A N 1
ATOM 662 C CA . GLY A 1 95 ? 23.925 -7.035 -31.552 1.00 92.75 95 GLY A CA 1
ATOM 663 C C . GLY A 1 95 ? 23.098 -6.499 -30.393 1.00 92.75 95 GLY A C 1
ATOM 664 O O . GLY A 1 95 ? 22.234 -5.636 -30.560 1.00 92.75 95 GLY A O 1
ATOM 665 N N . THR A 1 96 ? 23.329 -7.070 -29.213 1.00 94.75 96 THR A N 1
ATOM 666 C CA . THR A 1 96 ? 22.608 -6.710 -27.992 1.00 94.75 96 THR A CA 1
ATOM 667 C C . THR A 1 96 ? 23.317 -5.583 -27.257 1.00 94.75 96 THR A C 1
ATOM 669 O O . THR A 1 96 ? 24.449 -5.733 -26.801 1.00 94.75 96 THR A O 1
ATOM 672 N N . HIS A 1 97 ? 22.606 -4.476 -27.083 1.00 92.69 97 HIS A N 1
ATOM 673 C CA . HIS A 1 97 ? 23.062 -3.303 -26.353 1.00 92.69 97 HIS A CA 1
ATOM 674 C C . HIS A 1 97 ? 22.322 -3.211 -25.026 1.00 92.69 97 HIS A C 1
ATOM 676 O O . HIS A 1 97 ? 21.090 -3.247 -24.985 1.00 92.69 97 HIS A O 1
ATOM 682 N N . GLY A 1 98 ? 23.078 -3.102 -23.936 1.00 93.81 98 GLY A N 1
ATOM 683 C CA . GLY A 1 98 ? 22.524 -2.847 -22.611 1.00 93.81 98 GLY A CA 1
ATOM 684 C C . GLY A 1 98 ? 22.035 -1.406 -22.489 1.00 93.81 98 GLY A C 1
ATOM 685 O O . GLY A 1 98 ? 22.663 -0.479 -22.993 1.00 93.81 98 GLY A O 1
ATOM 686 N N . MET A 1 99 ? 20.923 -1.220 -21.790 1.00 92.12 99 MET A N 1
ATOM 687 C CA . MET A 1 99 ? 20.347 0.082 -21.480 1.00 92.12 99 MET A CA 1
ATOM 688 C C . MET A 1 99 ? 20.237 0.226 -19.967 1.00 92.12 99 MET A C 1
ATOM 690 O O . MET A 1 99 ? 19.791 -0.698 -19.287 1.00 92.12 99 MET A O 1
ATOM 694 N N . THR A 1 100 ? 20.600 1.394 -19.445 1.00 92.50 100 THR A N 1
ATOM 695 C CA . THR A 1 100 ? 20.393 1.757 -18.040 1.00 92.50 100 THR A CA 1
ATOM 696 C C . THR A 1 100 ? 19.851 3.172 -17.942 1.00 92.50 100 THR A C 1
ATOM 698 O O . THR A 1 100 ? 20.263 4.045 -18.704 1.00 92.50 100 THR A O 1
ATOM 701 N N . GLY A 1 101 ? 18.980 3.415 -16.975 1.00 89.12 101 GLY A N 1
ATOM 702 C CA . GLY A 1 101 ? 18.421 4.726 -16.689 1.00 89.12 101 GLY A CA 1
ATOM 703 C C . GLY A 1 101 ? 17.807 4.789 -15.297 1.00 89.12 101 GLY A C 1
ATOM 704 O O . GLY A 1 101 ? 18.011 3.903 -14.465 1.00 89.12 101 GLY A O 1
ATOM 705 N N . PHE A 1 102 ? 17.036 5.845 -15.075 1.00 85.06 102 PHE A N 1
ATOM 706 C CA . PHE A 1 102 ? 16.293 6.112 -13.846 1.00 85.06 102 PHE A CA 1
ATOM 707 C C . PHE A 1 102 ? 14.809 6.230 -14.190 1.00 85.06 102 PHE A C 1
ATOM 709 O O . PHE A 1 102 ? 14.473 6.599 -15.318 1.00 85.06 102 PHE A O 1
ATOM 716 N N . THR A 1 103 ? 13.926 5.933 -13.240 1.00 83.75 103 THR A N 1
ATOM 717 C CA . THR A 1 103 ? 12.494 6.197 -13.413 1.00 83.75 103 THR A CA 1
ATOM 718 C C . THR A 1 103 ? 12.114 7.528 -12.786 1.00 83.75 103 THR A C 1
ATOM 720 O O . THR A 1 103 ? 12.693 7.947 -11.783 1.00 83.75 103 THR A O 1
ATOM 723 N N . GLU A 1 104 ? 11.098 8.171 -13.345 1.00 82.94 104 GLU A N 1
ATOM 724 C CA . GLU A 1 104 ? 10.457 9.312 -12.703 1.00 82.94 104 GLU A CA 1
ATOM 725 C C . GLU A 1 104 ? 9.458 8.848 -11.636 1.00 82.94 104 GLU A C 1
ATOM 727 O O . GLU A 1 104 ? 8.982 7.711 -11.649 1.00 82.94 104 GLU A O 1
ATOM 732 N N . THR A 1 105 ? 9.125 9.746 -10.710 1.00 82.62 105 THR A N 1
ATOM 733 C CA . THR A 1 105 ? 8.096 9.488 -9.702 1.00 82.62 105 THR A CA 1
ATOM 734 C C . THR A 1 105 ? 6.731 9.310 -10.363 1.00 82.62 105 THR A C 1
ATOM 736 O O . THR A 1 105 ? 6.218 10.221 -11.013 1.00 82.62 105 THR A O 1
ATOM 739 N N . GLY A 1 106 ? 6.111 8.154 -10.138 1.00 79.81 106 GLY A N 1
ATOM 740 C CA . GLY A 1 106 ? 4.751 7.844 -10.556 1.00 79.81 106 GLY A CA 1
ATOM 741 C C . GLY A 1 106 ? 3.755 7.972 -9.405 1.00 79.81 106 GLY A C 1
ATOM 742 O O . GLY A 1 106 ? 4.073 7.697 -8.246 1.00 79.81 106 GLY A O 1
ATOM 743 N N . ASN A 1 107 ? 2.520 8.354 -9.730 1.00 78.31 107 ASN A N 1
ATOM 744 C CA . ASN A 1 107 ? 1.380 8.213 -8.830 1.00 78.31 107 ASN A CA 1
ATOM 745 C C . ASN A 1 107 ? 0.441 7.128 -9.361 1.00 78.31 107 ASN A C 1
ATOM 747 O O . ASN A 1 107 ? 0.331 6.921 -10.568 1.00 78.31 107 ASN A O 1
ATOM 751 N N . SER A 1 108 ? -0.220 6.417 -8.453 1.00 70.38 108 SER A N 1
ATOM 752 C CA . SER A 1 108 ? -1.122 5.330 -8.841 1.00 70.38 108 SER A CA 1
ATOM 753 C C . SER A 1 108 ? -2.476 5.824 -9.358 1.00 70.38 108 SER A C 1
ATOM 755 O O . SER A 1 108 ? -3.215 5.063 -9.979 1.00 70.38 108 SER A O 1
ATOM 757 N N . GLY A 1 109 ? -2.829 7.084 -9.075 1.00 71.00 109 GLY A N 1
ATOM 758 C CA . GLY A 1 109 ? -4.122 7.670 -9.422 1.00 71.00 109 GLY A CA 1
ATOM 759 C C . GLY A 1 109 ? -5.328 6.942 -8.816 1.00 71.00 109 GLY A C 1
ATOM 760 O O . GLY A 1 109 ? -6.459 7.215 -9.218 1.00 71.00 109 GLY A O 1
ATOM 761 N N . PHE A 1 110 ? -5.121 6.006 -7.877 1.00 74.19 110 PHE A N 1
ATOM 762 C CA . PHE A 1 110 ? -6.222 5.238 -7.312 1.00 74.19 110 PHE A CA 1
ATOM 763 C C . PHE A 1 110 ? -7.114 6.146 -6.461 1.00 74.19 110 PHE A C 1
ATOM 765 O O . PHE A 1 110 ? -6.619 6.802 -5.541 1.00 74.19 110 PHE A O 1
ATOM 772 N N . PRO A 1 111 ? -8.433 6.176 -6.720 1.00 79.56 111 PRO A N 1
ATOM 773 C CA . PRO A 1 111 ? -9.348 6.916 -5.874 1.00 79.56 111 PRO A CA 1
ATOM 774 C C . PRO A 1 111 ? -9.404 6.254 -4.496 1.00 79.56 111 PRO A C 1
ATOM 776 O O . PRO A 1 111 ? -9.579 5.041 -4.380 1.00 79.56 111 PRO A O 1
ATOM 779 N N . TYR A 1 112 ? -9.294 7.059 -3.444 1.00 81.81 112 TYR A N 1
ATOM 780 C CA . TYR A 1 112 ? -9.443 6.601 -2.070 1.00 81.81 112 TYR A CA 1
ATOM 781 C C . TYR A 1 112 ? -10.288 7.589 -1.264 1.00 81.81 112 TYR A C 1
ATOM 783 O O . TYR A 1 112 ? -10.407 8.766 -1.604 1.00 81.81 112 TYR A O 1
ATOM 791 N N . ILE A 1 113 ? -10.900 7.089 -0.192 1.00 85.94 113 ILE A N 1
ATOM 792 C CA . ILE A 1 113 ? -11.667 7.892 0.763 1.00 85.94 113 ILE A CA 1
ATOM 793 C C . ILE A 1 113 ? -10.893 7.915 2.078 1.00 85.94 113 ILE A C 1
ATOM 795 O O . ILE A 1 113 ? -10.383 6.884 2.517 1.00 85.94 113 ILE A O 1
ATOM 799 N N . GLN A 1 114 ? -10.810 9.086 2.709 1.00 89.31 114 GLN A N 1
ATOM 800 C CA . GLN A 1 114 ? -10.190 9.243 4.020 1.00 89.31 114 GLN A CA 1
ATOM 801 C C . GLN A 1 114 ? -11.255 9.245 5.109 1.00 89.31 114 GLN A C 1
ATOM 803 O O . GLN A 1 114 ? -12.193 10.039 5.081 1.00 89.31 114 GLN A O 1
ATOM 808 N N . TYR A 1 115 ? -11.071 8.368 6.089 1.00 92.69 115 TYR A N 1
ATOM 809 C CA . TYR A 1 115 ? -11.862 8.328 7.309 1.00 92.69 115 TYR A CA 1
ATOM 810 C C . TYR A 1 115 ? -10.956 8.565 8.512 1.00 92.69 115 TYR A C 1
ATOM 812 O O . TYR A 1 115 ? -9.775 8.216 8.490 1.00 92.69 115 TYR A O 1
ATOM 820 N N . ASN A 1 116 ? -11.520 9.107 9.588 1.00 94.00 116 ASN A N 1
ATOM 821 C CA . ASN A 1 116 ? -10.822 9.182 10.862 1.00 94.00 116 ASN A CA 1
ATOM 822 C C . ASN A 1 116 ? -10.914 7.835 11.575 1.00 94.00 116 ASN A C 1
ATOM 824 O O . ASN A 1 116 ? -12.011 7.320 11.792 1.00 94.00 116 ASN A O 1
ATOM 828 N N . ALA A 1 117 ? -9.765 7.277 11.953 1.00 95.50 117 ALA A N 1
ATOM 829 C CA . ALA A 1 117 ? -9.708 6.156 12.879 1.00 95.50 117 ALA A CA 1
ATOM 830 C C . ALA A 1 117 ? -9.902 6.687 14.304 1.00 95.50 117 ALA A C 1
ATOM 832 O O . ALA A 1 117 ? -9.074 7.446 14.809 1.00 95.50 117 ALA A O 1
ATOM 833 N N . CYS A 1 118 ? -10.998 6.289 14.938 1.00 96.31 118 CYS A N 1
ATOM 834 C CA . CYS A 1 118 ? -11.338 6.695 16.293 1.00 96.31 118 CYS A CA 1
ATOM 835 C C . CYS A 1 118 ? -11.323 5.478 17.210 1.00 96.31 118 CYS A C 1
ATOM 837 O O . CYS A 1 118 ? -11.862 4.428 16.861 1.00 96.31 118 CYS A O 1
ATOM 839 N N . LEU A 1 119 ? -10.727 5.642 18.384 1.00 96.25 119 LEU A N 1
ATOM 840 C CA . LEU A 1 119 ? -10.712 4.686 19.474 1.00 96.25 119 LEU A CA 1
ATOM 841 C C . LEU A 1 119 ? -11.842 5.016 20.448 1.00 96.25 119 LEU A C 1
ATOM 843 O O . LEU A 1 119 ? -11.974 6.150 20.909 1.00 96.25 119 LEU A O 1
ATOM 847 N N . LYS A 1 120 ? -12.643 4.016 20.794 1.00 94.94 120 LYS A N 1
ATOM 848 C CA . LYS A 1 120 ? -13.645 4.136 21.842 1.00 94.94 120 LYS A CA 1
ATOM 849 C C . LYS A 1 120 ? -12.962 4.243 23.198 1.00 94.94 120 LYS A C 1
ATOM 851 O O . LYS A 1 120 ? -12.157 3.377 23.532 1.00 94.94 120 LYS A O 1
ATOM 856 N N . ASN A 1 121 ? -13.323 5.264 23.971 1.00 93.62 121 ASN A N 1
ATOM 857 C CA . ASN A 1 121 ? -12.820 5.495 25.328 1.00 93.62 121 ASN A CA 1
ATOM 858 C C . ASN A 1 121 ? -13.935 5.450 26.394 1.00 93.62 121 ASN A C 1
ATOM 860 O O . ASN A 1 121 ? -13.657 5.241 27.577 1.00 93.62 121 ASN A O 1
ATOM 864 N N . ALA A 1 122 ? -15.199 5.601 25.985 1.00 92.56 122 ALA A N 1
ATOM 865 C CA . ALA A 1 122 ? -16.350 5.503 26.871 1.00 92.56 122 ALA A CA 1
ATOM 866 C C . ALA A 1 122 ? -16.727 4.046 27.175 1.00 92.56 122 ALA A C 1
ATOM 868 O O . ALA A 1 122 ? -16.492 3.126 26.386 1.00 92.56 122 ALA A O 1
ATOM 869 N N . ALA A 1 123 ? -17.373 3.841 28.325 1.00 91.00 123 ALA A N 1
ATOM 870 C CA . ALA A 1 123 ? -17.949 2.549 28.677 1.00 91.00 123 ALA A CA 1
ATOM 871 C C . ALA A 1 123 ? -19.020 2.120 27.648 1.00 91.00 123 ALA A C 1
ATOM 873 O O . ALA A 1 123 ? -19.757 2.972 27.142 1.00 91.00 123 ALA A O 1
ATOM 874 N N . PRO A 1 124 ? -19.138 0.813 27.342 1.00 91.25 124 PRO A N 1
ATOM 875 C CA . PRO A 1 124 ? -20.192 0.315 26.467 1.00 91.25 124 PRO A CA 1
ATOM 876 C C . PRO A 1 124 ? -21.569 0.603 27.068 1.00 91.25 124 PRO A C 1
ATOM 878 O O . PRO A 1 124 ? -21.794 0.422 28.267 1.00 91.25 124 PRO A O 1
ATOM 881 N N . SER A 1 125 ? -22.506 1.023 26.223 1.00 90.56 125 SER A N 1
ATOM 882 C CA . SER A 1 125 ? -23.915 1.117 26.605 1.00 90.56 125 SER A CA 1
ATOM 883 C C . SER A 1 125 ? -24.604 -0.250 26.509 1.00 90.56 125 SER A C 1
ATOM 885 O O . SER A 1 125 ? -24.077 -1.198 25.923 1.00 90.56 125 SER A O 1
ATOM 887 N N . THR A 1 126 ? -25.800 -0.373 27.090 1.00 87.12 126 THR A N 1
ATOM 888 C CA . THR A 1 126 ? -26.609 -1.589 26.928 1.00 87.12 126 THR A CA 1
ATOM 889 C C . THR A 1 126 ? -27.121 -1.677 25.492 1.00 87.12 126 THR A C 1
ATOM 891 O O . THR A 1 126 ? -27.857 -0.804 25.041 1.00 87.12 126 THR A O 1
ATOM 894 N N . GLY A 1 127 ? -26.778 -2.750 24.786 1.00 86.25 127 GLY A N 1
ATOM 895 C CA . GLY A 1 127 ? -27.236 -2.984 23.422 1.00 86.25 127 GLY A CA 1
ATOM 896 C C . GLY A 1 127 ? -26.754 -4.322 22.874 1.00 86.25 127 GLY A C 1
ATOM 897 O O . GLY A 1 127 ? -26.066 -5.077 23.561 1.00 86.25 127 GLY A O 1
ATOM 898 N N . LYS A 1 128 ? -27.145 -4.629 21.635 1.00 88.12 128 LYS A N 1
ATOM 899 C CA . LYS A 1 128 ? -26.694 -5.826 20.917 1.00 88.12 128 LYS A CA 1
ATOM 900 C C . LYS A 1 128 ? -25.663 -5.436 19.871 1.00 88.12 128 LYS A C 1
ATOM 902 O O . LYS A 1 128 ? -25.876 -4.485 19.124 1.00 88.12 128 LYS A O 1
ATOM 907 N N . ILE A 1 129 ? -24.586 -6.206 19.803 1.00 92.81 129 ILE A N 1
ATOM 908 C CA . ILE A 1 129 ? -23.591 -6.111 18.739 1.00 92.81 129 ILE A CA 1
ATOM 909 C C . ILE A 1 129 ? -24.024 -7.074 17.626 1.00 92.81 129 ILE A C 1
ATOM 911 O O . ILE A 1 129 ? -24.341 -8.227 17.934 1.00 92.81 129 ILE A O 1
ATOM 915 N N . PRO A 1 130 ? -24.116 -6.627 16.361 1.00 92.88 130 PRO A N 1
ATOM 916 C CA . PRO A 1 130 ? -24.414 -7.520 15.248 1.00 92.88 130 PRO A CA 1
ATOM 917 C C . PRO A 1 130 ? -23.355 -8.620 15.127 1.00 92.88 130 PRO A C 1
ATOM 919 O O . PRO A 1 130 ? -22.163 -8.330 15.184 1.00 92.88 130 PRO A O 1
ATOM 922 N N . SER A 1 131 ? -23.793 -9.864 14.931 1.00 94.38 131 SER A N 1
ATOM 923 C CA . SER A 1 131 ? -22.879 -10.975 14.645 1.00 94.38 131 SER A CA 1
ATOM 924 C C . SER A 1 131 ? -22.195 -10.773 13.291 1.00 94.38 131 SER A C 1
ATOM 926 O O . SER A 1 131 ? -22.821 -10.271 12.352 1.00 94.38 131 SER A O 1
ATOM 928 N N . GLY A 1 132 ? -20.917 -11.140 13.205 1.00 92.38 132 GLY A N 1
ATOM 929 C CA . GLY A 1 132 ? -20.072 -10.943 12.027 1.00 92.38 132 GLY A CA 1
ATOM 930 C C . GLY A 1 132 ? -19.557 -9.510 11.868 1.00 92.38 132 GLY A C 1
ATOM 931 O O . GLY A 1 132 ? -18.949 -9.183 10.849 1.00 92.38 132 GLY A O 1
ATOM 932 N N . LEU A 1 133 ? -19.800 -8.623 12.845 1.00 94.12 133 LEU A N 1
ATOM 933 C CA . LEU A 1 133 ? -19.226 -7.280 12.821 1.00 94.12 133 LEU A CA 1
ATOM 934 C C . LEU A 1 133 ? -17.707 -7.370 12.983 1.00 94.12 133 LEU A C 1
ATOM 936 O O . LEU A 1 133 ? -17.221 -7.851 14.004 1.00 94.12 133 LEU A O 1
ATOM 940 N N . LEU A 1 134 ? -16.977 -6.831 12.008 1.00 95.00 134 LEU A N 1
ATOM 941 C CA . LEU A 1 134 ? -15.529 -6.682 12.066 1.00 95.00 134 LEU A CA 1
ATOM 942 C C . LEU A 1 134 ? -15.142 -5.289 12.563 1.00 95.00 134 LEU A C 1
ATOM 944 O O . LEU A 1 134 ? -15.640 -4.279 12.066 1.00 95.00 134 LEU A O 1
ATOM 948 N N . THR A 1 135 ? -14.219 -5.236 13.517 1.00 96.06 135 THR A N 1
ATOM 949 C CA . THR A 1 135 ? -13.679 -3.990 14.068 1.00 96.06 135 THR A CA 1
ATOM 950 C C . THR A 1 135 ? -12.216 -4.155 14.459 1.00 96.06 135 THR A C 1
ATOM 952 O O . THR A 1 135 ? -11.744 -5.276 14.641 1.00 96.06 135 THR A O 1
ATOM 955 N N . PHE A 1 136 ? -11.488 -3.053 14.617 1.00 97.12 136 PHE A N 1
ATOM 956 C CA . PHE A 1 136 ? -10.106 -3.096 15.093 1.00 97.12 136 PHE A CA 1
ATOM 957 C C . PHE A 1 136 ? -10.013 -2.896 16.618 1.00 97.12 136 PHE A C 1
ATOM 959 O O . PHE A 1 136 ? -10.938 -2.378 17.237 1.00 97.12 136 PHE A O 1
ATOM 966 N N . SER A 1 137 ? -8.895 -3.294 17.230 1.00 95.50 137 SER A N 1
ATOM 967 C CA . SER A 1 137 ? -8.551 -3.044 18.639 1.00 95.50 137 SER A CA 1
ATOM 968 C C . SER A 1 137 ? -7.037 -2.884 18.813 1.00 95.50 137 SER A C 1
ATOM 970 O O . SER A 1 137 ? -6.253 -3.541 18.123 1.00 95.50 137 SER A O 1
ATOM 972 N N . LEU A 1 138 ? -6.611 -2.027 19.747 1.00 90.69 138 LEU A N 1
ATOM 973 C CA . LEU A 1 138 ? -5.188 -1.805 20.049 1.00 90.69 138 LEU A CA 1
ATOM 974 C C . LEU A 1 138 ? -4.572 -2.836 20.998 1.00 90.69 138 LEU A C 1
ATOM 976 O O . LEU A 1 138 ? -3.355 -2.976 21.021 1.00 90.69 138 LEU A O 1
ATOM 980 N N . VAL A 1 139 ? -5.377 -3.522 21.809 1.00 90.69 139 VAL A N 1
ATOM 981 C CA . VAL A 1 139 ? -4.848 -4.365 22.899 1.00 90.69 139 VAL A CA 1
ATOM 982 C C . VAL A 1 139 ? -5.175 -5.828 22.666 1.00 90.69 139 VAL A C 1
ATOM 984 O O . VAL A 1 139 ? -4.280 -6.661 22.612 1.00 90.69 139 VAL A O 1
ATOM 987 N N . GLN A 1 140 ? -6.461 -6.136 22.534 1.00 92.12 140 GLN A N 1
ATOM 988 C CA . GLN A 1 140 ? -6.989 -7.469 22.258 1.00 92.12 140 GLN A CA 1
ATOM 989 C C . GLN A 1 140 ? -8.481 -7.359 21.930 1.00 92.12 140 GLN A C 1
ATOM 991 O O . GLN A 1 140 ? -9.113 -6.335 22.209 1.00 92.12 140 GLN A O 1
ATOM 996 N N . CYS A 1 141 ? -9.062 -8.418 21.376 1.00 93.75 141 CYS A N 1
ATOM 997 C CA . CYS A 1 141 ? -10.513 -8.508 21.247 1.00 93.75 141 CYS A CA 1
ATOM 998 C C . CYS A 1 141 ? -11.152 -8.659 22.636 1.00 93.75 141 CYS A C 1
ATOM 1000 O O . CYS A 1 141 ? -10.621 -9.365 23.495 1.00 93.75 141 CYS A O 1
ATOM 1002 N N . ALA A 1 142 ? -12.256 -7.953 22.873 1.00 91.00 142 ALA A N 1
ATOM 1003 C CA . ALA A 1 142 ? -12.907 -7.869 24.176 1.00 91.00 142 ALA A CA 1
ATOM 1004 C C . ALA A 1 142 ? -14.414 -8.131 24.065 1.00 91.00 142 ALA A C 1
ATOM 1006 O O . ALA A 1 142 ? -15.018 -7.947 23.009 1.00 91.00 142 ALA A O 1
ATOM 1007 N N . GLY A 1 143 ? -15.040 -8.518 25.178 1.00 88.56 143 GLY A N 1
ATOM 1008 C CA . GLY A 1 143 ? -16.476 -8.801 25.215 1.00 88.56 143 GLY A CA 1
ATOM 1009 C C . GLY A 1 143 ? -16.834 -10.034 24.386 1.00 88.56 143 GLY A C 1
ATOM 1010 O O . GLY A 1 143 ? -16.252 -11.095 24.588 1.00 88.56 143 GLY A O 1
ATOM 1011 N N . SER A 1 144 ? -17.798 -9.893 23.473 1.00 91.62 144 SER A N 1
ATOM 1012 C CA . SER A 1 144 ? -18.220 -10.965 22.560 1.00 91.62 144 SER A CA 1
ATOM 1013 C C . SER A 1 144 ? -17.301 -11.146 21.350 1.00 91.62 144 SER A C 1
ATOM 1015 O O . SER A 1 144 ? -17.523 -12.064 20.574 1.00 91.62 144 SER A O 1
ATOM 1017 N N . PHE A 1 145 ? -16.287 -10.294 21.173 1.00 96.31 145 PHE A N 1
ATOM 1018 C CA . PHE A 1 145 ? -15.409 -10.374 20.014 1.00 96.31 145 PHE A CA 1
ATOM 1019 C C . PHE A 1 145 ? -14.304 -11.422 20.170 1.00 96.31 145 PHE A C 1
ATOM 1021 O O . PHE A 1 145 ? -13.703 -11.567 21.236 1.00 96.31 145 PHE A O 1
ATOM 1028 N N . SER A 1 146 ? -13.939 -12.055 19.057 1.00 96.00 146 SER A N 1
ATOM 1029 C CA . SER A 1 146 ? -12.793 -12.960 18.934 1.00 96.00 146 SER A CA 1
ATOM 1030 C C . SER A 1 146 ? -11.823 -12.498 17.841 1.00 96.00 146 SER A C 1
ATOM 1032 O O . SER A 1 146 ? -12.182 -11.718 16.962 1.00 96.00 146 SER A O 1
ATOM 1034 N N . ALA A 1 147 ? -10.562 -12.933 17.911 1.00 95.00 147 ALA A N 1
ATOM 1035 C CA . ALA A 1 147 ? -9.541 -12.534 16.943 1.00 95.00 147 ALA A CA 1
ATOM 1036 C C . ALA A 1 147 ? -9.803 -13.135 15.551 1.00 95.00 147 ALA A C 1
ATOM 1038 O O . ALA A 1 147 ? -9.819 -14.357 15.386 1.00 95.00 147 ALA A O 1
ATOM 1039 N N . TYR A 1 148 ? -9.903 -12.279 14.532 1.00 95.38 148 TYR A N 1
ATOM 1040 C CA . TYR A 1 148 ? -10.117 -12.684 13.143 1.00 95.38 148 TYR A CA 1
ATOM 1041 C C . TYR A 1 148 ? -8.787 -12.885 12.400 1.00 95.38 148 TYR A C 1
ATOM 1043 O O . TYR A 1 148 ? -8.318 -12.053 11.620 1.00 95.38 148 TYR A O 1
ATOM 1051 N N . ASN A 1 149 ? -8.152 -14.033 12.642 1.00 92.88 149 ASN A N 1
ATOM 1052 C CA . ASN A 1 149 ? -6.810 -14.339 12.126 1.00 92.88 149 ASN A CA 1
ATOM 1053 C C . ASN A 1 149 ? -6.754 -14.680 10.623 1.00 92.88 149 ASN A C 1
ATOM 1055 O O . ASN A 1 149 ? -5.665 -14.884 10.080 1.00 92.88 149 ASN A O 1
ATOM 1059 N N . ALA A 1 150 ? -7.898 -14.785 9.940 1.00 92.56 150 ALA A N 1
ATOM 1060 C CA . ALA A 1 150 ? -7.940 -15.052 8.500 1.00 92.56 150 ALA A CA 1
ATOM 1061 C C . ALA A 1 150 ? -7.439 -13.855 7.667 1.00 92.56 150 ALA A C 1
ATOM 1063 O O . ALA A 1 150 ? -6.924 -14.045 6.566 1.00 92.56 150 ALA A O 1
ATOM 1064 N N . ALA A 1 151 ? -7.524 -12.635 8.212 1.00 94.38 151 ALA A N 1
ATOM 1065 C CA . ALA A 1 151 ? -7.056 -11.413 7.555 1.00 94.38 151 ALA A CA 1
ATOM 1066 C C . ALA A 1 151 ? -5.664 -10.941 8.019 1.00 94.38 151 ALA A C 1
ATOM 1068 O O . ALA A 1 151 ? -5.216 -9.884 7.586 1.00 94.38 151 ALA A O 1
ATOM 1069 N N . SER A 1 152 ? -4.967 -11.681 8.892 1.00 95.06 152 SER A N 1
ATOM 1070 C CA . SER A 1 152 ? -3.661 -11.266 9.431 1.00 95.06 152 SER A CA 1
ATOM 1071 C C . SER A 1 152 ? -2.664 -10.909 8.324 1.00 95.06 152 SER A C 1
ATOM 1073 O O . SER A 1 152 ? -2.353 -11.740 7.468 1.00 95.06 152 SER A O 1
ATOM 1075 N N . GLY A 1 153 ? -2.135 -9.683 8.358 1.00 93.81 153 GLY A N 1
ATOM 1076 C CA . GLY A 1 153 ? -1.199 -9.170 7.357 1.00 93.81 153 GLY A CA 1
ATOM 1077 C C . GLY A 1 153 ? -1.819 -8.929 5.975 1.00 93.81 153 GLY A C 1
ATOM 1078 O O . GLY A 1 153 ? -1.089 -8.9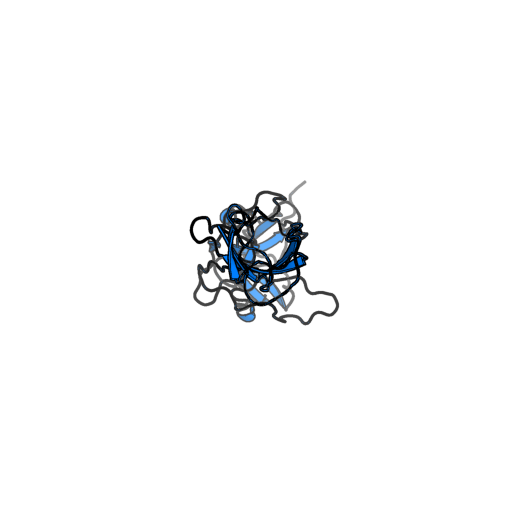02 4.985 1.00 93.81 153 GLY A O 1
ATOM 1079 N N . ARG A 1 154 ? -3.146 -8.789 5.870 1.00 93.31 154 ARG A N 1
ATOM 1080 C CA . ARG A 1 154 ? -3.855 -8.494 4.615 1.00 93.31 154 ARG A CA 1
ATOM 1081 C C . ARG A 1 154 ? -4.669 -7.213 4.744 1.00 93.31 154 ARG A C 1
ATOM 1083 O O . ARG A 1 154 ? -5.347 -7.011 5.745 1.00 93.31 154 ARG A O 1
ATOM 1090 N N . PHE A 1 1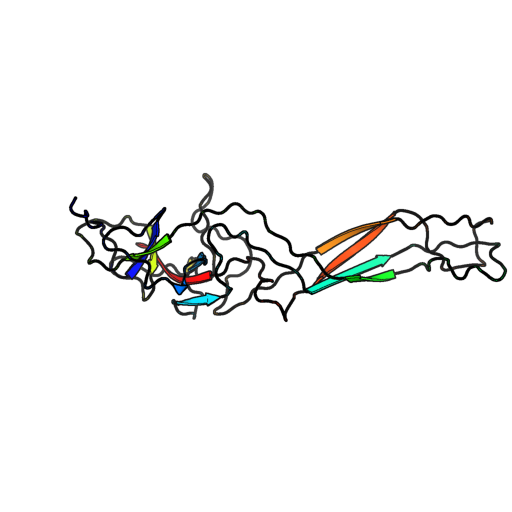55 ? -4.646 -6.375 3.713 1.00 90.75 155 PHE A N 1
ATOM 1091 C CA . PHE A 1 155 ? -5.547 -5.228 3.630 1.00 90.75 155 PHE A CA 1
ATOM 1092 C C . PHE A 1 155 ? -6.994 -5.702 3.476 1.00 90.75 155 PHE A C 1
ATOM 1094 O O . PHE A 1 155 ? -7.272 -6.643 2.730 1.00 90.75 155 PHE A O 1
ATOM 1101 N N . ILE A 1 156 ? -7.909 -5.043 4.182 1.00 90.62 156 ILE A N 1
ATOM 1102 C CA . ILE A 1 156 ? -9.346 -5.282 4.053 1.00 90.62 156 ILE A CA 1
ATOM 1103 C C . ILE A 1 156 ? -9.863 -4.357 2.958 1.00 90.62 156 ILE A C 1
ATOM 1105 O O . ILE A 1 156 ? -9.615 -3.153 2.998 1.00 90.62 156 ILE A O 1
ATOM 1109 N N . VAL A 1 157 ? -10.589 -4.912 1.992 1.00 87.94 157 VAL A N 1
ATOM 1110 C CA . VAL A 1 157 ? -11.219 -4.137 0.920 1.00 87.94 157 VAL A CA 1
ATOM 1111 C C . VAL A 1 157 ? -12.730 -4.299 0.966 1.00 87.94 157 VAL A C 1
ATOM 1113 O O . VAL A 1 157 ? -13.246 -5.308 1.451 1.00 87.94 157 VAL A O 1
ATOM 1116 N N . GLY A 1 158 ? -13.443 -3.293 0.461 1.00 86.69 158 GLY A N 1
ATOM 1117 C CA . GLY A 1 158 ? -14.891 -3.362 0.313 1.00 86.69 158 GLY A CA 1
ATOM 1118 C C . GLY A 1 158 ? -15.299 -4.498 -0.623 1.00 86.69 158 GLY A C 1
ATOM 1119 O O . GLY A 1 158 ? -14.675 -4.720 -1.662 1.00 86.69 158 GLY A O 1
ATOM 1120 N N . LEU A 1 159 ? -16.361 -5.210 -0.254 1.00 87.75 159 LEU A N 1
ATOM 1121 C CA . LEU A 1 159 ? -16.924 -6.268 -1.080 1.00 87.75 159 LEU A CA 1
ATOM 1122 C C . LEU A 1 159 ? -17.704 -5.646 -2.245 1.00 87.75 159 LEU A C 1
ATOM 1124 O O . LEU A 1 159 ? -18.589 -4.816 -2.034 1.00 87.75 159 LEU A O 1
ATOM 1128 N N . ASN A 1 160 ? -17.402 -6.051 -3.477 1.00 87.25 160 ASN A N 1
ATOM 1129 C CA . ASN A 1 160 ? -18.260 -5.734 -4.616 1.00 87.25 160 ASN A CA 1
ATOM 1130 C C . ASN A 1 160 ? -19.601 -6.494 -4.496 1.00 87.25 160 ASN A C 1
ATOM 1132 O O . ASN A 1 160 ? -19.658 -7.514 -3.812 1.00 87.25 160 ASN A O 1
ATOM 1136 N N . PRO A 1 161 ? -20.684 -6.071 -5.176 1.00 90.38 161 PRO A N 1
ATOM 1137 C CA . PRO A 1 161 ? -22.012 -6.682 -5.007 1.00 90.38 161 PRO A CA 1
ATOM 1138 C C . PRO A 1 161 ? -22.084 -8.206 -5.214 1.00 90.38 161 PRO A C 1
ATOM 1140 O O . PRO A 1 161 ? -22.971 -8.848 -4.666 1.00 90.38 161 PRO A O 1
ATOM 1143 N N . ASN A 1 162 ? -21.147 -8.784 -5.973 1.00 89.38 162 ASN A N 1
ATOM 1144 C CA . ASN A 1 162 ? -21.060 -10.224 -6.253 1.00 89.38 162 ASN A CA 1
ATOM 1145 C C . ASN A 1 162 ? -19.825 -10.887 -5.618 1.00 89.38 162 ASN A C 1
ATOM 1147 O O . ASN A 1 162 ? -19.422 -11.980 -6.019 1.00 89.38 162 ASN A O 1
ATOM 1151 N N . GLY A 1 163 ? -19.171 -10.198 -4.687 1.00 86.38 163 GLY A N 1
ATOM 1152 C CA . GLY A 1 163 ? -17.972 -10.685 -4.028 1.00 86.38 163 GLY A CA 1
ATOM 1153 C C . GLY A 1 163 ? -18.282 -11.788 -3.031 1.00 86.38 163 GLY A C 1
ATOM 1154 O O . GLY A 1 163 ? -19.340 -11.811 -2.407 1.00 86.38 163 GLY A O 1
ATOM 1155 N N . GLN A 1 164 ? -17.319 -12.684 -2.848 1.00 90.38 164 GLN A N 1
ATOM 1156 C CA . GLN A 1 164 ? -17.361 -13.679 -1.784 1.00 90.38 164 GLN A CA 1
ATOM 1157 C C . GLN A 1 164 ? -16.707 -13.089 -0.525 1.00 90.38 164 GLN A C 1
ATOM 1159 O O . GLN A 1 164 ? -15.531 -12.713 -0.587 1.00 90.38 164 GLN A O 1
ATOM 1164 N N . PRO A 1 165 ? -17.422 -12.979 0.611 1.00 88.25 165 PRO A N 1
ATOM 1165 C CA . PRO A 1 165 ? -16.817 -12.569 1.873 1.00 88.25 165 PRO A CA 1
ATOM 1166 C C . PRO A 1 165 ? -15.599 -13.432 2.211 1.00 88.25 165 PRO A C 1
ATOM 1168 O O . PRO A 1 165 ? -15.569 -14.623 1.908 1.00 88.25 165 PRO A O 1
ATOM 1171 N N . ALA A 1 166 ? -14.587 -12.823 2.830 1.00 87.38 166 ALA A N 1
ATOM 1172 C CA . ALA A 1 166 ? -13.320 -13.470 3.186 1.00 87.38 166 ALA A CA 1
ATOM 1173 C C . ALA A 1 166 ? -12.503 -14.059 2.015 1.00 87.38 166 ALA A C 1
ATOM 1175 O O . ALA A 1 166 ? -11.455 -14.663 2.257 1.00 87.38 166 ALA A O 1
ATOM 1176 N N . ALA A 1 167 ? -12.916 -13.861 0.756 1.00 90.50 167 ALA A N 1
ATOM 1177 C CA . ALA A 1 167 ? -12.067 -14.186 -0.380 1.00 90.50 167 ALA A CA 1
ATOM 1178 C C . ALA A 1 167 ? -10.762 -13.388 -0.305 1.00 90.50 167 ALA A C 1
ATOM 1180 O O . ALA A 1 167 ? -10.739 -12.212 0.061 1.00 90.50 167 ALA A O 1
ATOM 1181 N N . THR A 1 168 ? -9.666 -14.045 -0.668 1.00 90.50 168 THR A N 1
ATOM 1182 C CA . THR A 1 168 ? -8.344 -13.421 -0.702 1.00 90.50 168 THR A CA 1
ATOM 1183 C C . THR A 1 168 ? -7.866 -13.330 -2.140 1.00 90.50 168 THR A C 1
ATOM 1185 O O . THR A 1 168 ? -8.124 -14.219 -2.949 1.00 90.50 168 THR A O 1
ATOM 1188 N N . PHE A 1 169 ? -7.174 -12.244 -2.454 1.00 87.62 169 PHE A N 1
ATOM 1189 C CA . PHE A 1 169 ? -6.499 -12.037 -3.727 1.00 87.62 169 PHE A CA 1
ATOM 1190 C C . PHE A 1 169 ? -5.181 -11.295 -3.480 1.00 87.62 169 PHE A C 1
ATOM 1192 O O . PHE A 1 169 ? -4.911 -10.834 -2.365 1.00 87.62 169 PHE A O 1
ATOM 1199 N N . GLY A 1 170 ? -4.357 -11.197 -4.520 1.00 87.12 170 GLY A N 1
ATOM 1200 C CA . GLY A 1 170 ? -3.016 -10.630 -4.427 1.00 87.12 170 GLY A CA 1
ATOM 1201 C C . GLY A 1 170 ? -1.991 -11.624 -3.876 1.00 87.12 170 GLY A C 1
ATOM 1202 O O . GLY A 1 170 ? -2.188 -12.838 -3.919 1.00 87.12 170 GLY A O 1
ATOM 1203 N N . GLY A 1 171 ? -0.864 -11.095 -3.399 1.00 87.38 171 GLY A N 1
ATOM 1204 C CA . GLY A 1 171 ? 0.270 -11.894 -2.939 1.00 87.38 171 GLY A CA 1
ATOM 1205 C C . GLY A 1 171 ? 0.114 -12.506 -1.540 1.00 87.38 171 GLY A C 1
ATOM 1206 O O . GLY A 1 171 ? -0.969 -12.569 -0.943 1.00 87.38 171 GLY A O 1
ATOM 1207 N N . ALA A 1 172 ? 1.252 -12.950 -1.001 1.00 91.44 172 ALA A N 1
ATOM 1208 C CA . ALA A 1 172 ? 1.364 -13.437 0.371 1.00 91.44 172 ALA A CA 1
ATOM 1209 C C . ALA A 1 172 ? 0.945 -12.364 1.393 1.00 91.44 172 ALA A C 1
ATOM 1211 O O . ALA A 1 172 ? 0.990 -11.164 1.122 1.00 91.44 172 ALA A O 1
ATOM 1212 N N . ASN A 1 173 ? 0.548 -12.777 2.594 1.00 91.81 173 ASN A N 1
ATOM 1213 C CA . ASN A 1 173 ? 0.312 -11.840 3.691 1.00 91.81 173 ASN A CA 1
ATOM 1214 C C . ASN A 1 173 ? 1.619 -11.155 4.116 1.00 91.81 173 ASN A C 1
ATOM 1216 O O . ASN A 1 173 ? 2.696 -11.737 3.995 1.00 91.81 173 ASN A O 1
ATOM 1220 N N . LEU A 1 174 ? 1.521 -9.916 4.592 1.00 89.88 174 LEU A N 1
ATOM 1221 C CA . LEU A 1 174 ? 2.647 -9.194 5.177 1.00 89.88 174 LEU A CA 1
ATOM 1222 C C .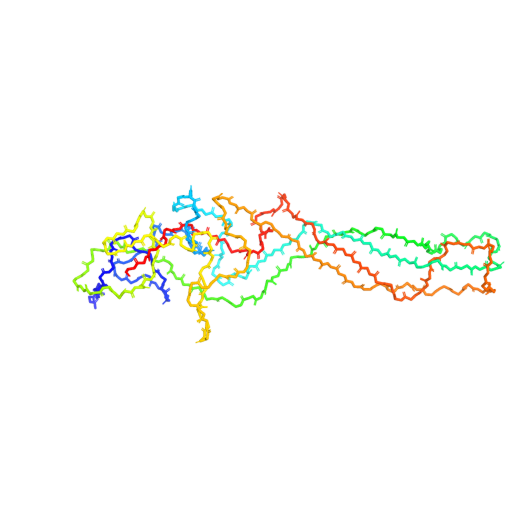 LEU A 1 174 ? 3.124 -9.901 6.449 1.00 89.88 174 LEU A C 1
ATOM 1224 O O . LEU A 1 174 ? 2.307 -10.362 7.254 1.00 89.88 174 LEU A O 1
ATOM 1228 N N . GLN A 1 175 ? 4.439 -9.970 6.620 1.00 90.12 175 GLN A N 1
ATOM 1229 C CA . GLN A 1 175 ? 5.100 -10.358 7.860 1.00 90.12 175 GLN A CA 1
ATOM 1230 C C . GLN A 1 175 ? 5.289 -9.138 8.777 1.00 90.12 175 GLN A C 1
ATOM 1232 O O . GLN A 1 175 ? 5.223 -7.992 8.318 1.00 90.12 175 GLN A O 1
ATOM 1237 N N . PRO A 1 176 ? 5.512 -9.346 10.088 1.00 85.62 176 PRO A N 1
ATOM 1238 C CA . PRO A 1 176 ? 5.864 -8.256 10.990 1.00 85.62 176 PRO A CA 1
ATOM 1239 C C . PRO A 1 176 ? 7.053 -7.450 10.450 1.00 85.62 176 PRO A C 1
ATOM 1241 O O . PRO A 1 176 ? 8.082 -8.021 10.097 1.00 85.62 176 PRO A O 1
ATOM 1244 N N . SER A 1 177 ? 6.895 -6.126 10.394 1.00 79.56 177 SER A N 1
ATOM 1245 C CA . SER A 1 177 ? 7.918 -5.180 9.917 1.00 79.56 177 SER A CA 1
ATOM 1246 C C . SER A 1 177 ? 8.389 -5.387 8.467 1.00 79.56 177 SER A C 1
ATOM 1248 O O . SER A 1 177 ? 9.443 -4.875 8.094 1.00 79.56 177 SER A O 1
ATOM 1250 N N . GLU A 1 178 ? 7.635 -6.122 7.643 1.00 81.69 178 GLU A N 1
ATOM 1251 C CA . GLU A 1 178 ? 7.977 -6.332 6.235 1.00 81.69 178 GLU A CA 1
ATOM 1252 C C . GLU A 1 178 ? 7.842 -5.034 5.427 1.00 81.69 178 GLU A C 1
ATOM 1254 O O . GLU A 1 178 ? 6.779 -4.414 5.390 1.00 81.69 178 GLU A O 1
ATOM 1259 N N . VAL A 1 179 ? 8.904 -4.677 4.703 1.00 77.50 179 VAL A N 1
ATOM 1260 C CA . VAL A 1 179 ? 8.850 -3.708 3.603 1.00 77.50 179 VAL A CA 1
ATOM 1261 C C . VAL A 1 179 ? 8.805 -4.503 2.303 1.00 77.50 179 VAL A C 1
ATOM 1263 O O . VAL A 1 179 ? 9.797 -5.112 1.905 1.00 77.50 179 VAL A O 1
ATOM 1266 N N . ARG A 1 180 ? 7.630 -4.557 1.669 1.00 80.19 180 ARG A N 1
ATOM 1267 C CA . ARG A 1 180 ? 7.415 -5.373 0.469 1.00 80.19 180 ARG A CA 1
ATOM 1268 C C . ARG A 1 180 ? 7.772 -4.617 -0.796 1.00 80.19 180 ARG A C 1
ATOM 1270 O O . ARG A 1 180 ? 6.974 -3.796 -1.227 1.00 80.19 180 ARG A O 1
ATOM 1277 N N . THR A 1 181 ? 8.887 -4.966 -1.420 1.00 79.75 181 THR A N 1
ATOM 1278 C CA . THR A 1 181 ? 9.328 -4.355 -2.676 1.00 79.75 181 THR A CA 1
ATOM 1279 C C . THR A 1 181 ? 8.656 -4.951 -3.912 1.00 79.75 181 THR A C 1
ATOM 1281 O O . THR A 1 181 ? 8.048 -6.025 -3.851 1.00 79.75 181 THR A O 1
ATOM 1284 N N . HIS A 1 182 ? 8.742 -4.240 -5.039 1.00 81.38 182 HIS A N 1
ATOM 1285 C CA . HIS A 1 182 ? 8.293 -4.728 -6.343 1.00 81.38 182 HIS A CA 1
ATOM 1286 C C . HIS A 1 182 ? 9.115 -4.150 -7.494 1.00 81.38 182 HIS A C 1
ATOM 1288 O O . HIS A 1 182 ? 9.911 -3.241 -7.311 1.00 81.38 182 HIS A O 1
ATOM 1294 N N . SER A 1 183 ? 8.922 -4.703 -8.686 1.00 85.12 183 SER A N 1
ATOM 1295 C CA . SER A 1 183 ? 9.490 -4.189 -9.932 1.00 85.12 183 SER A CA 1
ATOM 1296 C C . SER A 1 183 ? 8.413 -4.184 -11.008 1.00 85.12 183 SER A C 1
ATOM 1298 O O . SER A 1 183 ? 7.388 -4.863 -10.881 1.00 85.12 183 SER A O 1
ATOM 1300 N N . HIS A 1 184 ? 8.660 -3.423 -12.063 1.00 86.25 184 HIS A N 1
ATOM 1301 C CA . HIS A 1 184 ? 7.847 -3.408 -13.263 1.00 86.25 184 HIS A CA 1
ATOM 1302 C C . HIS A 1 184 ? 8.661 -3.924 -14.437 1.00 86.25 184 HIS A C 1
ATOM 1304 O O . HIS A 1 184 ? 9.809 -3.520 -14.627 1.00 86.25 184 HIS A O 1
ATOM 1310 N N . ASP A 1 185 ? 8.033 -4.762 -15.255 1.00 91.69 185 ASP A N 1
ATOM 1311 C CA . ASP A 1 185 ? 8.525 -5.020 -16.598 1.00 91.69 185 ASP A CA 1
ATOM 1312 C C . ASP A 1 185 ? 8.317 -3.760 -17.439 1.00 91.69 185 ASP A C 1
ATOM 1314 O O . ASP A 1 185 ? 7.264 -3.118 -17.391 1.00 91.69 185 ASP A O 1
ATOM 1318 N N . MET A 1 186 ? 9.327 -3.408 -18.223 1.00 90.12 186 MET A N 1
ATOM 1319 C CA . MET A 1 186 ? 9.261 -2.312 -19.176 1.00 90.12 186 MET A CA 1
ATOM 1320 C C . MET A 1 186 ? 9.619 -2.813 -20.568 1.00 90.12 186 MET A C 1
ATOM 1322 O O . MET A 1 186 ? 10.428 -3.725 -20.746 1.00 90.12 186 MET A O 1
ATOM 1326 N N . GLY A 1 187 ? 9.031 -2.190 -21.576 1.00 91.75 187 GLY A N 1
ATOM 1327 C CA . GLY A 1 187 ? 9.328 -2.501 -22.959 1.00 91.75 187 GLY A CA 1
ATOM 1328 C C . GLY A 1 187 ? 8.772 -1.442 -23.886 1.00 91.75 187 GLY A C 1
ATOM 1329 O O . GLY A 1 187 ? 7.930 -0.627 -23.507 1.00 91.75 187 GLY A O 1
ATOM 1330 N N . GLY A 1 188 ? 9.269 -1.455 -25.109 1.00 94.25 188 GLY A N 1
ATOM 1331 C CA . GLY A 1 188 ? 8.886 -0.499 -26.130 1.00 94.25 188 GLY A CA 1
ATOM 1332 C C . GLY A 1 188 ? 9.679 -0.739 -27.397 1.00 94.25 188 GLY A C 1
ATOM 1333 O O . GLY A 1 188 ? 10.211 -1.829 -27.609 1.00 94.25 188 GLY A O 1
ATOM 1334 N N . SER A 1 189 ? 9.771 0.289 -28.231 1.00 94.50 189 SER A N 1
ATOM 1335 C CA . SER A 1 189 ? 10.585 0.245 -29.436 1.00 94.50 189 SER A CA 1
ATOM 1336 C C . SER A 1 189 ? 11.420 1.509 -29.576 1.00 94.50 189 SER A C 1
ATOM 1338 O O . SER A 1 189 ? 11.002 2.581 -29.140 1.00 94.50 189 SER A O 1
ATOM 1340 N N . LEU A 1 190 ? 12.612 1.361 -30.149 1.00 92.25 190 LEU A N 1
ATOM 1341 C CA . LEU A 1 190 ? 13.481 2.456 -30.554 1.00 92.25 190 LEU A CA 1
ATOM 1342 C C . LEU A 1 190 ? 13.680 2.391 -32.065 1.00 92.25 190 LEU A C 1
ATOM 1344 O O . LEU A 1 190 ? 14.002 1.332 -32.605 1.00 92.25 190 LEU A O 1
ATOM 1348 N N . ASP A 1 191 ? 13.533 3.535 -32.723 1.00 93.31 191 ASP A N 1
ATOM 1349 C CA . ASP A 1 191 ? 13.786 3.659 -34.152 1.00 93.31 191 ASP A CA 1
ATOM 1350 C C . ASP A 1 191 ? 15.263 3.953 -34.403 1.00 93.31 191 ASP A C 1
ATOM 1352 O O . ASP A 1 191 ? 15.827 4.926 -33.899 1.00 93.31 191 ASP A O 1
ATOM 1356 N N . PHE A 1 192 ? 15.895 3.087 -35.188 1.00 90.62 192 PHE A N 1
ATOM 1357 C CA . PHE A 1 192 ? 17.281 3.227 -35.598 1.00 90.62 192 PHE A CA 1
ATOM 1358 C C . PHE A 1 192 ? 17.283 3.931 -36.957 1.00 90.62 192 PHE A C 1
ATOM 1360 O O . PHE A 1 192 ? 16.684 3.405 -37.904 1.00 90.62 192 PHE A O 1
ATOM 1367 N N . PRO A 1 193 ? 17.902 5.120 -37.069 1.00 88.25 193 PRO A N 1
ATOM 1368 C CA . PRO A 1 193 ? 17.849 5.903 -38.293 1.00 88.25 193 PRO A CA 1
ATOM 1369 C C . PRO A 1 193 ? 18.496 5.153 -39.456 1.00 88.25 193 PRO A C 1
ATOM 1371 O O . PRO A 1 193 ? 19.437 4.373 -39.288 1.00 88.25 193 PRO A O 1
ATOM 1374 N N . GLU A 1 194 ? 17.986 5.408 -40.656 1.00 84.56 194 GLU A N 1
ATOM 1375 C CA . GLU A 1 194 ? 18.661 4.977 -41.871 1.00 84.56 194 GLU A CA 1
ATOM 1376 C C . GLU A 1 194 ? 19.893 5.849 -42.108 1.00 84.56 194 GLU A C 1
ATOM 1378 O O . GLU A 1 194 ? 19.865 7.066 -41.919 1.00 84.56 194 GLU A O 1
ATOM 1383 N N . HIS A 1 195 ? 20.972 5.212 -42.547 1.00 79.00 195 HIS A N 1
ATOM 1384 C CA . HIS A 1 195 ? 22.131 5.892 -43.099 1.00 79.00 195 HIS A CA 1
ATOM 1385 C C . HIS A 1 195 ? 22.266 5.466 -44.558 1.00 79.00 195 HIS A C 1
ATOM 1387 O O . HIS A 1 195 ? 22.238 4.268 -44.856 1.00 79.00 195 HIS A O 1
ATOM 1393 N N . ASP A 1 196 ? 22.410 6.446 -45.452 1.00 71.88 196 ASP A N 1
ATOM 1394 C CA . ASP A 1 196 ? 22.554 6.234 -46.893 1.00 71.88 196 ASP A CA 1
ATOM 1395 C C . ASP A 1 196 ? 23.925 5.629 -47.216 1.00 71.88 196 ASP A C 1
ATOM 1397 O O . ASP A 1 196 ? 24.856 6.293 -47.673 1.00 71.88 196 ASP A O 1
ATOM 1401 N N . ILE A 1 197 ? 24.059 4.333 -46.964 1.00 67.12 197 ILE A N 1
ATOM 1402 C CA . ILE A 1 197 ? 25.204 3.555 -47.411 1.00 67.12 197 ILE A CA 1
ATOM 1403 C C . ILE A 1 197 ? 24.948 3.179 -48.872 1.00 67.12 197 ILE A C 1
ATOM 1405 O O . ILE A 1 197 ? 24.184 2.262 -49.178 1.00 67.12 197 ILE A O 1
ATOM 1409 N N . ALA A 1 198 ? 25.595 3.897 -49.789 1.00 58.03 198 ALA A N 1
ATOM 1410 C CA . ALA A 1 198 ? 25.566 3.574 -51.209 1.00 58.03 198 ALA A CA 1
ATOM 1411 C C . ALA A 1 198 ? 26.430 2.329 -51.490 1.00 58.03 198 ALA A C 1
ATOM 1413 O O . ALA A 1 198 ? 27.655 2.386 -51.436 1.00 58.03 198 ALA A O 1
ATOM 1414 N N . GLY A 1 199 ? 25.799 1.193 -51.804 1.00 60.69 199 GLY A N 1
ATOM 1415 C CA . GLY A 1 199 ? 26.494 -0.048 -52.159 1.00 60.69 199 GLY A CA 1
ATOM 1416 C C . GLY A 1 199 ? 25.563 -1.261 -52.246 1.00 60.69 199 GLY A C 1
ATOM 1417 O O . GLY A 1 199 ? 24.418 -1.214 -51.802 1.00 60.69 199 GLY A O 1
ATOM 1418 N N . GLY A 1 200 ? 26.038 -2.362 -52.838 1.00 59.97 200 GLY A N 1
ATOM 1419 C CA . GLY A 1 200 ? 25.314 -3.641 -52.826 1.00 59.97 200 GLY A CA 1
ATOM 1420 C C . GLY A 1 200 ? 25.420 -4.351 -51.469 1.00 59.97 200 GLY A C 1
ATOM 1421 O O . GLY A 1 200 ? 26.439 -4.226 -50.793 1.00 59.97 200 GLY A O 1
ATOM 1422 N N . SER A 1 201 ? 24.397 -5.112 -51.069 1.00 61.69 201 SER A N 1
ATOM 1423 C CA . SER A 1 201 ? 24.407 -5.975 -49.869 1.00 61.69 201 SER A CA 1
ATOM 1424 C C . SER A 1 201 ? 25.271 -7.229 -50.061 1.00 61.69 201 SER A C 1
ATOM 1426 O O . SER A 1 201 ? 25.151 -7.847 -51.120 1.00 61.69 201 SER A O 1
ATOM 1428 N N . GLY A 1 202 ? 26.082 -7.647 -49.074 1.00 62.12 202 GLY A N 1
ATOM 1429 C CA . GLY A 1 202 ? 26.899 -8.884 -49.140 1.00 62.12 202 GLY A CA 1
ATOM 1430 C C . GLY A 1 202 ? 28.136 -8.912 -48.224 1.00 62.12 202 GLY A C 1
ATOM 1431 O O . GLY A 1 202 ? 28.217 -8.121 -47.304 1.00 62.12 202 GLY A O 1
ATOM 1432 N N . CYS A 1 203 ? 29.085 -9.831 -48.450 1.00 63.38 203 CYS A N 1
ATOM 1433 C CA . CYS A 1 203 ? 29.839 -10.505 -47.371 1.00 63.38 203 CYS A CA 1
ATOM 1434 C C . CYS A 1 203 ? 31.075 -9.815 -46.749 1.00 63.38 203 CYS A C 1
ATOM 1436 O O . CYS A 1 203 ? 31.680 -10.398 -45.850 1.00 63.38 203 CYS A O 1
ATOM 1438 N N . CYS A 1 204 ? 31.519 -8.652 -47.229 1.00 70.94 204 CYS A N 1
ATOM 1439 C CA . CYS A 1 204 ? 32.864 -8.151 -46.895 1.00 70.94 204 CYS A CA 1
ATOM 1440 C C . CYS A 1 204 ? 32.893 -7.143 -45.739 1.00 70.94 204 CYS A C 1
ATOM 1442 O O . CYS A 1 204 ? 33.926 -7.003 -45.089 1.00 70.94 204 CYS A O 1
ATOM 1444 N N . ALA A 1 205 ? 31.777 -6.460 -45.476 1.00 75.44 205 ALA A N 1
ATOM 1445 C CA . ALA A 1 205 ? 31.631 -5.531 -44.366 1.00 75.44 205 ALA A CA 1
ATOM 1446 C C . ALA A 1 205 ? 30.441 -5.973 -43.500 1.00 75.44 205 ALA A C 1
ATOM 1448 O O . ALA A 1 205 ? 29.307 -6.032 -43.980 1.00 75.44 205 ALA A O 1
ATOM 1449 N N . HIS A 1 206 ? 30.715 -6.306 -42.240 1.00 81.06 206 HIS A N 1
ATOM 1450 C CA . HIS A 1 206 ? 29.787 -6.959 -41.313 1.00 81.06 206 HIS A CA 1
ATOM 1451 C C . HIS A 1 206 ? 29.558 -6.134 -40.038 1.00 81.06 206 HIS A C 1
ATOM 1453 O O . HIS A 1 206 ? 30.249 -5.150 -39.779 1.00 81.06 206 HIS A O 1
ATOM 1459 N N . ASP A 1 207 ? 28.617 -6.594 -39.219 1.00 84.81 207 ASP A N 1
ATOM 1460 C CA . ASP A 1 207 ? 28.269 -6.054 -37.903 1.00 84.81 207 ASP A CA 1
ATOM 1461 C C . ASP A 1 207 ? 27.639 -4.652 -37.874 1.00 84.81 207 ASP A C 1
ATOM 1463 O O . ASP A 1 207 ? 27.669 -3.975 -36.844 1.00 84.81 207 ASP A O 1
ATOM 1467 N N . TYR A 1 208 ? 27.032 -4.200 -38.972 1.00 87.75 208 TYR A N 1
ATOM 1468 C CA . TYR A 1 208 ? 26.254 -2.961 -38.961 1.00 87.75 208 TYR A CA 1
ATOM 1469 C C . TYR A 1 208 ? 24.854 -3.209 -38.415 1.00 87.75 208 TYR A C 1
ATOM 1471 O O . TYR A 1 208 ? 24.181 -4.159 -38.817 1.00 87.75 208 TYR A O 1
ATOM 1479 N N . ALA A 1 209 ? 24.384 -2.329 -37.537 1.00 90.62 209 ALA A N 1
ATOM 1480 C CA . ALA A 1 209 ? 23.013 -2.359 -37.057 1.00 90.62 209 ALA A CA 1
ATOM 1481 C C . ALA A 1 209 ? 22.036 -2.094 -38.210 1.00 90.62 209 ALA A C 1
ATOM 1483 O O . ALA A 1 209 ? 22.177 -1.125 -38.959 1.00 90.62 209 ALA A O 1
ATOM 1484 N N . ALA A 1 210 ? 21.009 -2.932 -38.332 1.00 89.31 210 ALA A N 1
ATOM 1485 C CA . ALA A 1 210 ? 19.883 -2.645 -39.208 1.00 89.31 210 ALA A CA 1
ATOM 1486 C C . ALA A 1 210 ? 19.133 -1.385 -38.738 1.00 89.31 210 ALA A C 1
ATOM 1488 O O . ALA A 1 210 ? 18.905 -1.191 -37.543 1.00 89.31 210 ALA A O 1
ATOM 1489 N N . SER A 1 211 ? 18.705 -0.554 -39.686 1.00 89.44 211 SER A N 1
ATOM 1490 C CA . SER A 1 211 ? 17.768 0.540 -39.431 1.00 89.44 211 SER A CA 1
ATOM 1491 C C . SER A 1 211 ? 16.352 0.020 -39.155 1.00 89.44 211 SER A C 1
ATOM 1493 O O . SER A 1 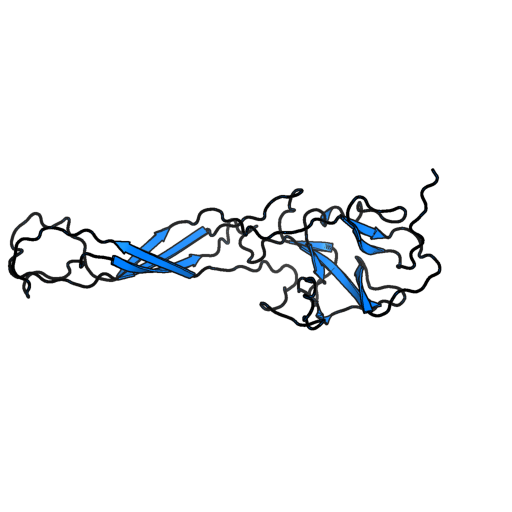211 ? 16.059 -1.162 -39.354 1.00 89.44 211 SER A O 1
ATOM 1495 N N . GLY A 1 212 ? 15.466 0.909 -38.707 1.00 91.25 212 GLY A N 1
ATOM 1496 C CA . GLY A 1 212 ? 14.059 0.610 -38.440 1.00 91.25 212 GLY A CA 1
ATOM 1497 C C . GLY A 1 212 ? 13.729 0.474 -36.955 1.00 91.25 212 GLY A C 1
ATOM 1498 O O . GLY A 1 212 ? 14.539 0.795 -36.089 1.00 91.25 212 GLY A O 1
ATOM 1499 N N . SER A 1 213 ? 12.505 0.033 -36.676 1.00 95.25 213 SER A N 1
ATOM 1500 C CA . SER A 1 213 ? 11.953 -0.046 -35.322 1.00 95.25 213 SER A CA 1
ATOM 1501 C C . SER A 1 213 ? 12.362 -1.354 -34.649 1.00 95.25 213 SER A C 1
ATOM 1503 O O . SER A 1 213 ? 11.991 -2.436 -35.113 1.00 95.25 213 SER A O 1
ATOM 1505 N N . HIS A 1 214 ? 13.123 -1.265 -33.560 1.00 94.56 214 HIS A N 1
ATOM 1506 C CA . HIS A 1 214 ? 13.607 -2.427 -32.811 1.00 94.56 214 HIS A CA 1
ATOM 1507 C C . HIS A 1 214 ? 13.009 -2.445 -31.415 1.00 94.56 214 HIS A C 1
ATOM 1509 O O . HIS A 1 214 ? 12.983 -1.426 -30.722 1.00 94.56 214 HIS A O 1
ATOM 1515 N N . GLY A 1 215 ? 12.494 -3.599 -31.002 1.00 95.38 215 GLY A N 1
ATOM 1516 C CA . GLY A 1 215 ? 11.925 -3.776 -29.671 1.00 95.38 215 GLY A CA 1
ATOM 1517 C C . GLY A 1 215 ? 13.009 -3.824 -28.595 1.00 95.38 215 GLY A C 1
ATOM 1518 O O . GLY A 1 215 ? 14.055 -4.443 -28.788 1.00 95.38 215 GLY A O 1
ATOM 1519 N N . PHE A 1 216 ? 12.735 -3.223 -27.441 1.00 95.12 216 PHE A N 1
ATOM 1520 C CA . PHE A 1 216 ? 13.533 -3.408 -26.233 1.00 95.12 216 PHE A CA 1
ATOM 1521 C C . PHE A 1 216 ? 12.661 -3.930 -25.094 1.00 95.12 216 PHE A C 1
ATOM 1523 O O . PHE A 1 216 ? 11.451 -3.690 -25.044 1.00 95.12 216 PHE A O 1
ATOM 1530 N N . SER A 1 217 ? 13.301 -4.619 -24.158 1.00 95.50 217 SER A N 1
ATOM 1531 C CA . SER A 1 217 ? 12.687 -5.084 -22.917 1.00 95.50 217 SER A CA 1
ATOM 1532 C C . SER A 1 217 ? 13.632 -4.851 -21.749 1.00 95.50 217 SER A C 1
ATOM 1534 O O . SER A 1 217 ? 14.854 -4.870 -21.911 1.00 95.50 217 SER A O 1
ATOM 1536 N N . GLY A 1 218 ? 13.075 -4.677 -20.563 1.00 94.50 218 GLY A N 1
ATOM 1537 C CA . GLY A 1 218 ? 13.831 -4.511 -19.336 1.00 94.50 218 GLY A CA 1
ATOM 1538 C C . GLY A 1 218 ? 12.939 -4.577 -18.112 1.00 94.50 218 GLY A C 1
ATOM 1539 O O . GLY A 1 218 ? 11.761 -4.916 -18.201 1.00 94.50 218 GLY A O 1
ATOM 1540 N N . SER A 1 219 ? 13.503 -4.203 -16.975 1.00 93.69 219 SER A N 1
ATOM 1541 C CA . SER A 1 219 ? 12.787 -4.097 -15.714 1.00 93.69 219 SER A CA 1
ATOM 1542 C C . SER A 1 219 ? 13.264 -2.895 -14.911 1.00 93.69 219 SER A C 1
ATOM 1544 O O . SER A 1 219 ? 14.397 -2.421 -15.066 1.00 93.69 219 SER A O 1
ATOM 1546 N N . THR A 1 220 ? 12.407 -2.418 -14.018 1.00 90.25 220 THR A N 1
ATOM 1547 C CA . THR A 1 220 ? 12.811 -1.481 -12.973 1.00 90.25 220 THR A CA 1
ATOM 1548 C C . THR A 1 220 ? 13.474 -2.236 -11.823 1.00 90.25 220 THR A C 1
ATOM 1550 O O . THR A 1 220 ? 13.106 -3.364 -11.493 1.00 90.25 220 THR A O 1
ATOM 1553 N N . GLY A 1 221 ? 14.510 -1.645 -11.242 1.00 84.31 221 GLY A N 1
ATOM 1554 C CA . GLY A 1 221 ? 15.177 -2.162 -10.059 1.00 84.31 221 GLY A CA 1
ATOM 1555 C C . GLY A 1 221 ? 14.599 -1.538 -8.801 1.00 84.31 221 GLY A C 1
ATOM 1556 O O . GLY A 1 221 ? 14.188 -0.377 -8.793 1.00 84.31 221 GLY A O 1
ATOM 1557 N N . VAL A 1 222 ? 14.597 -2.314 -7.721 1.00 74.25 222 VAL A N 1
ATOM 1558 C CA . VAL A 1 222 ? 14.125 -1.812 -6.436 1.00 74.25 222 VAL A CA 1
ATOM 1559 C C . VAL A 1 222 ? 15.048 -0.718 -5.918 1.00 74.25 222 VAL A C 1
ATOM 1561 O O . VAL A 1 222 ? 16.272 -0.879 -5.926 1.00 74.25 222 VAL A O 1
ATOM 1564 N N . ASP A 1 223 ? 14.484 0.391 -5.450 1.00 66.19 223 ASP A N 1
ATOM 1565 C CA . ASP A 1 223 ? 15.280 1.324 -4.663 1.00 66.19 223 ASP A CA 1
ATOM 1566 C C . ASP A 1 223 ? 15.373 0.767 -3.249 1.00 66.19 223 ASP A C 1
ATOM 1568 O O . ASP A 1 223 ? 14.350 0.679 -2.587 1.00 66.19 223 ASP A O 1
ATOM 1572 N N . THR A 1 224 ? 16.558 0.371 -2.777 1.00 61.19 224 THR A N 1
ATOM 1573 C CA . THR A 1 224 ? 16.775 -0.049 -1.377 1.00 61.19 224 THR A CA 1
ATOM 1574 C C . THR A 1 224 ? 17.365 1.061 -0.503 1.00 61.19 224 THR A C 1
ATOM 1576 O O . THR A 1 224 ? 17.488 0.880 0.705 1.00 61.19 224 THR A O 1
ATOM 1579 N N . ASN A 1 225 ? 17.742 2.202 -1.091 1.00 54.88 225 ASN A N 1
ATOM 1580 C CA . ASN A 1 225 ? 18.408 3.320 -0.413 1.00 54.88 225 ASN A CA 1
ATOM 1581 C C . ASN A 1 225 ? 17.467 4.520 -0.196 1.00 54.88 225 ASN A C 1
ATOM 1583 O O . ASN A 1 225 ? 17.567 5.187 0.832 1.00 54.88 225 ASN A O 1
ATOM 1587 N N . ALA A 1 226 ? 16.517 4.763 -1.105 1.00 50.78 226 ALA A N 1
ATOM 1588 C CA . ALA A 1 226 ? 15.394 5.695 -0.947 1.00 50.78 226 ALA A CA 1
ATOM 1589 C C . ALA A 1 226 ? 14.055 4.977 -0.654 1.00 50.78 226 ALA A C 1
ATOM 1591 O O . ALA A 1 226 ? 12.985 5.587 -0.696 1.00 50.78 226 ALA A O 1
ATOM 1592 N N . SER A 1 227 ? 14.117 3.688 -0.292 1.00 49.09 227 SER A N 1
ATOM 1593 C CA . SER A 1 227 ? 13.010 2.723 -0.130 1.00 49.09 227 SER A CA 1
ATOM 1594 C C . SER A 1 227 ? 12.025 2.975 1.016 1.00 49.09 227 SER A C 1
ATOM 1596 O O . SER A 1 227 ? 11.430 2.041 1.560 1.00 49.09 227 SER A O 1
ATOM 1598 N N . LYS A 1 228 ? 11.774 4.223 1.399 1.00 51.97 228 LYS A N 1
ATOM 1599 C CA . LYS A 1 228 ? 10.572 4.487 2.192 1.00 51.97 228 LYS A CA 1
ATOM 1600 C C . LYS A 1 228 ? 9.286 4.254 1.378 1.00 51.97 228 LYS A C 1
ATOM 1602 O O . LYS A 1 228 ? 8.225 4.135 1.985 1.00 51.97 228 LYS A O 1
ATOM 1607 N N . TYR A 1 229 ? 9.388 4.147 0.041 1.00 50.31 229 TYR A N 1
ATOM 1608 C CA . TYR A 1 229 ? 8.233 4.183 -0.868 1.00 50.31 229 TYR A CA 1
ATOM 1609 C C . TYR A 1 229 ? 8.230 3.182 -2.034 1.00 50.31 229 TYR A C 1
ATOM 1611 O O . TYR A 1 229 ? 7.216 3.105 -2.721 1.00 50.31 229 TYR A O 1
ATOM 1619 N N . ASP A 1 230 ? 9.268 2.364 -2.240 1.00 49.44 230 ASP A N 1
ATOM 1620 C CA . ASP A 1 230 ? 9.189 1.220 -3.171 1.00 49.44 230 ASP A CA 1
ATOM 1621 C C . ASP A 1 230 ? 8.498 0.035 -2.489 1.00 49.44 230 ASP A C 1
ATOM 1623 O O . ASP A 1 230 ? 9.028 -1.068 -2.376 1.00 49.44 230 ASP A O 1
ATOM 1627 N N . ALA A 1 231 ? 7.323 0.305 -1.927 1.00 53.31 231 ALA A N 1
ATOM 1628 C CA . ALA A 1 231 ? 6.398 -0.736 -1.563 1.00 53.31 231 ALA A CA 1
ATOM 1629 C C . ALA A 1 231 ? 5.306 -0.770 -2.620 1.00 53.31 231 ALA A C 1
ATOM 1631 O O . ALA A 1 231 ? 4.697 0.266 -2.877 1.00 53.31 231 ALA A O 1
ATOM 1632 N N . ALA A 1 232 ? 4.989 -1.956 -3.148 1.00 46.88 232 ALA A N 1
ATOM 1633 C CA . ALA A 1 232 ? 3.927 -2.187 -4.145 1.00 46.88 232 ALA A CA 1
ATOM 1634 C C . ALA A 1 232 ? 2.551 -1.615 -3.761 1.00 46.88 232 ALA A C 1
ATOM 1636 O O . ALA A 1 232 ? 1.610 -1.629 -4.549 1.00 46.88 232 ALA A O 1
ATOM 1637 N N . VAL A 1 233 ? 2.409 -1.177 -2.511 1.00 49.25 233 VAL A N 1
ATOM 1638 C CA . VAL A 1 233 ? 1.175 -0.657 -1.953 1.00 49.25 233 VAL A CA 1
ATOM 1639 C C . VAL A 1 233 ? 1.239 0.842 -1.680 1.00 49.25 233 VAL A C 1
ATOM 1641 O O . VAL A 1 233 ? 0.172 1.429 -1.574 1.00 49.25 233 VAL A O 1
ATOM 1644 N N . GLN A 1 234 ? 2.424 1.460 -1.511 1.00 61.22 234 GLN A N 1
ATOM 1645 C CA . GLN A 1 234 ? 2.594 2.833 -0.973 1.00 61.22 234 GLN A CA 1
ATOM 1646 C C . GLN A 1 234 ? 1.612 3.186 0.162 1.00 61.22 234 GLN A C 1
ATOM 1648 O O . GLN A 1 234 ? 1.282 4.348 0.386 1.00 61.22 234 GLN A O 1
ATOM 1653 N N . ALA A 1 235 ? 1.070 2.175 0.834 1.00 77.06 235 ALA A N 1
ATOM 1654 C CA . ALA A 1 235 ? -0.040 2.305 1.747 1.00 77.06 235 ALA A CA 1
ATOM 1655 C C . ALA A 1 235 ? 0.618 2.190 3.104 1.00 77.06 235 ALA A C 1
ATOM 1657 O O . ALA A 1 235 ? 0.754 1.067 3.610 1.00 77.06 235 ALA A O 1
ATOM 1658 N N . PRO A 1 236 ? 1.120 3.311 3.659 1.00 84.56 236 PRO A N 1
ATOM 1659 C CA . PRO A 1 236 ? 1.666 3.272 4.991 1.00 84.56 236 PRO A CA 1
ATOM 1660 C C . PRO A 1 236 ? 0.579 2.708 5.887 1.00 84.56 236 PRO A C 1
ATOM 1662 O O . PRO A 1 236 ? -0.608 3.029 5.749 1.00 84.56 236 PRO A O 1
ATOM 1665 N N . TYR A 1 237 ? 0.972 1.797 6.758 1.00 89.44 237 TYR A N 1
ATOM 1666 C CA . TYR A 1 237 ? 0.013 1.044 7.536 1.00 89.44 237 TYR A CA 1
ATOM 1667 C C . TYR A 1 237 ? 0.326 1.130 9.009 1.00 89.44 237 TYR A C 1
ATOM 1669 O O . TYR A 1 237 ? 1.472 1.303 9.417 1.00 89.44 237 TYR A O 1
ATOM 1677 N N . TYR A 1 238 ? -0.724 0.979 9.797 1.00 93.56 238 TYR A N 1
ATOM 1678 C CA . TYR A 1 238 ? -0.676 0.877 11.239 1.00 93.56 238 TYR A CA 1
ATOM 1679 C C . TYR A 1 238 ? -1.361 -0.423 11.648 1.00 93.56 238 TYR A C 1
ATOM 1681 O O . TYR A 1 238 ? -2.466 -0.725 11.201 1.00 93.56 238 TYR A O 1
ATOM 1689 N N . THR A 1 239 ? -0.697 -1.221 12.470 1.00 94.69 239 THR A N 1
ATOM 1690 C CA . THR A 1 239 ? -1.178 -2.548 12.856 1.00 94.69 239 THR A CA 1
ATOM 1691 C C . THR A 1 239 ? -2.143 -2.472 14.030 1.00 94.69 239 THR A C 1
ATOM 1693 O O . THR A 1 239 ? -1.880 -1.809 15.032 1.00 94.69 239 THR A O 1
ATOM 1696 N N . ALA A 1 240 ? -3.261 -3.179 13.919 1.00 96.31 240 ALA A N 1
ATOM 1697 C CA . ALA A 1 240 ? -4.234 -3.343 14.989 1.00 96.31 240 ALA A CA 1
ATOM 1698 C C . ALA A 1 240 ? -4.858 -4.741 14.911 1.00 96.31 240 ALA A C 1
ATOM 1700 O O . ALA A 1 240 ? -4.928 -5.349 13.840 1.00 96.31 240 ALA A O 1
ATOM 1701 N N . PHE A 1 241 ? -5.329 -5.266 16.040 1.00 96.75 241 PHE A N 1
ATOM 1702 C CA . PHE A 1 241 ? -6.018 -6.552 16.054 1.00 96.75 241 PHE A CA 1
ATOM 1703 C C . PHE A 1 241 ? -7.363 -6.416 15.358 1.00 96.75 241 PHE A C 1
ATOM 1705 O O . PHE A 1 241 ? -8.146 -5.545 15.718 1.00 96.75 241 PHE A O 1
ATOM 1712 N N . LEU A 1 242 ? -7.634 -7.280 14.383 1.00 97.25 242 LEU A N 1
ATOM 1713 C CA . LEU A 1 242 ? -8.958 -7.383 13.787 1.00 97.25 242 LEU A CA 1
ATOM 1714 C C . LEU A 1 242 ? -9.795 -8.372 14.597 1.00 97.25 242 LEU A C 1
ATOM 1716 O O . LEU A 1 242 ? -9.356 -9.487 14.885 1.00 97.25 242 LEU A O 1
ATOM 1720 N N . CYS A 1 243 ? -10.995 -7.945 14.951 1.00 96.94 243 CYS A N 1
ATOM 1721 C CA . CYS A 1 243 ? -11.891 -8.622 15.866 1.00 96.94 243 CYS A CA 1
ATOM 1722 C C . CYS A 1 243 ? -13.258 -8.819 15.211 1.00 96.94 243 CYS A C 1
ATOM 1724 O O . CYS A 1 243 ? -13.766 -7.892 14.587 1.00 96.94 243 CYS A O 1
ATOM 1726 N N . GLU A 1 244 ? -13.853 -9.996 15.389 1.00 96.81 244 GLU A N 1
ATOM 1727 C CA . GLU A 1 244 ? -15.185 -10.361 14.887 1.00 96.81 244 GLU A CA 1
ATOM 1728 C C . GLU A 1 244 ? -16.137 -10.673 16.048 1.00 96.81 244 GLU A C 1
ATOM 1730 O O . GLU A 1 244 ? -15.735 -11.385 16.973 1.00 96.81 244 GLU A O 1
ATOM 1735 N N . ALA A 1 245 ? -17.355 -10.122 16.012 1.00 95.44 245 ALA A N 1
ATOM 1736 C CA . ALA A 1 245 ? -18.416 -10.329 17.009 1.00 95.44 245 ALA A CA 1
ATOM 1737 C C . ALA A 1 245 ? -19.301 -11.557 16.757 1.00 95.44 245 ALA A C 1
ATOM 1739 O O . ALA A 1 245 ? -19.640 -11.834 15.582 1.00 95.44 245 ALA A O 1
#

Secondary structure (DSSP, 8-state):
---------PPTTEEEEESSSPPTTEESSTTGGGTTSEEEEPPTT--TT-EESPPPPTTPPPEE--SEEEEEEEEPEEEES---SS--TTSPBPEEEEEEE-PPPEE--------EEEEE-SPPPS--PPTT-EEEESS---TT-EE-GGGTT----PPPTTPPTT---SSPPPPTT-------EEEEEEEEPP----S-BSTTEEEEEPPEEEEEEEEEEP-SSSTTS-STT---EEEEEEEE-